Protein AF-J0U905-F1 (afdb_monomer_lite)

Structure (mmCIF, N/CA/C/O backbone):
data_AF-J0U905-F1
#
_entry.id   AF-J0U905-F1
#
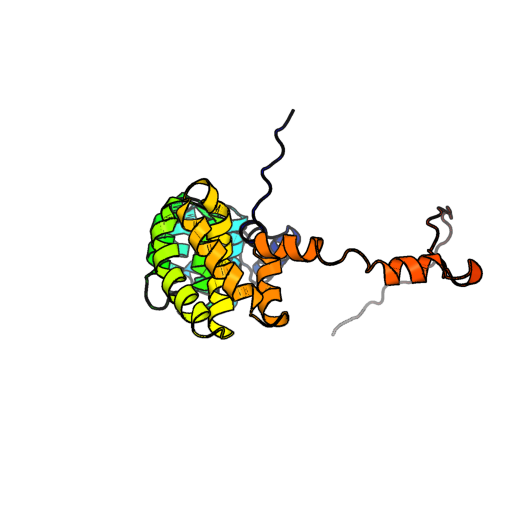loop_
_atom_site.group_PDB
_atom_site.id
_atom_site.type_symbol
_atom_site.label_atom_id
_atom_site.label_alt_id
_atom_site.label_comp_id
_atom_site.label_asym_id
_atom_site.label_entity_id
_atom_site.label_seq_id
_atom_site.pdbx_PDB_ins_code
_atom_site.Cartn_x
_atom_site.Cartn_y
_atom_site.Cartn_z
_atom_site.occupancy
_atom_site.B_iso_or_equiv
_atom_site.auth_seq_id
_atom_site.auth_comp_id
_atom_site.auth_asym_id
_atom_site.auth_atom_id
_atom_site.pdbx_PDB_model_num
ATOM 1 N N . MET A 1 1 ? 15.375 -26.583 15.583 1.00 74.44 1 MET A N 1
ATOM 2 C CA . MET A 1 1 ? 15.958 -25.251 15.317 1.00 74.44 1 MET A CA 1
ATOM 3 C C . MET A 1 1 ? 14.896 -24.423 14.612 1.00 74.44 1 MET A C 1
ATOM 5 O O . MET A 1 1 ? 14.340 -24.947 13.654 1.00 74.44 1 MET A O 1
ATOM 9 N N . PRO A 1 2 ? 14.535 -23.224 15.094 1.00 67.94 2 PRO A N 1
ATOM 10 C CA . PRO A 1 2 ? 13.575 -22.371 14.398 1.00 67.94 2 PRO A CA 1
ATOM 11 C C . PRO A 1 2 ? 14.168 -21.907 13.060 1.00 67.94 2 PRO A C 1
ATOM 13 O O . PRO A 1 2 ? 15.309 -21.449 13.014 1.00 67.94 2 PRO A O 1
ATOM 16 N N . THR A 1 3 ? 13.414 -22.056 11.972 1.00 72.38 3 THR A N 1
ATOM 17 C CA . THR A 1 3 ? 13.788 -21.512 10.660 1.00 72.38 3 THR A CA 1
ATOM 18 C C . THR A 1 3 ? 13.855 -19.985 10.768 1.00 72.38 3 THR A C 1
ATOM 20 O O . THR A 1 3 ? 12.917 -19.396 11.313 1.00 72.38 3 THR A O 1
ATOM 23 N N . PRO A 1 4 ? 14.926 -19.322 10.293 1.00 80.25 4 PRO A N 1
ATOM 24 C CA . PRO A 1 4 ? 14.990 -17.866 10.308 1.00 80.25 4 PRO A CA 1
ATOM 25 C C . PRO A 1 4 ? 13.807 -17.287 9.526 1.00 80.25 4 PRO A C 1
ATOM 27 O O . PRO A 1 4 ? 13.453 -17.793 8.458 1.00 80.25 4 PRO A O 1
ATOM 30 N N . ALA A 1 5 ? 13.185 -16.239 10.070 1.00 77.69 5 ALA A N 1
ATOM 31 C CA . ALA A 1 5 ? 12.090 -15.555 9.396 1.00 77.69 5 ALA A CA 1
ATOM 32 C C . ALA A 1 5 ? 12.558 -15.046 8.017 1.00 77.69 5 ALA A C 1
ATOM 34 O O . ALA A 1 5 ? 13.692 -14.569 7.894 1.00 77.69 5 ALA A O 1
ATOM 35 N N . PRO A 1 6 ? 11.721 -15.147 6.972 1.00 80.44 6 PRO A N 1
ATOM 36 C CA . PRO A 1 6 ? 12.090 -14.680 5.645 1.00 80.44 6 PRO A CA 1
ATOM 37 C C . PRO A 1 6 ? 12.381 -13.175 5.670 1.00 80.44 6 PRO A C 1
ATOM 39 O O . PRO A 1 6 ? 11.614 -12.386 6.221 1.00 80.44 6 PRO A O 1
ATOM 42 N N . VAL A 1 7 ? 13.494 -12.769 5.052 1.00 85.69 7 VAL A N 1
ATOM 43 C CA . VAL A 1 7 ? 13.857 -11.352 4.921 1.00 85.69 7 VAL A CA 1
ATOM 44 C C . VAL A 1 7 ? 12.855 -10.670 3.993 1.00 85.69 7 VAL A C 1
ATOM 46 O O . VAL A 1 7 ? 12.825 -10.938 2.786 1.00 85.69 7 VAL A O 1
ATOM 49 N N . LEU A 1 8 ? 12.050 -9.770 4.558 1.00 85.31 8 LEU A N 1
ATOM 50 C CA . LEU A 1 8 ? 11.070 -8.991 3.809 1.00 85.31 8 LEU A CA 1
ATOM 51 C C . LEU A 1 8 ? 11.747 -8.148 2.719 1.00 85.31 8 LEU A C 1
ATOM 53 O O . LEU A 1 8 ? 12.896 -7.710 2.834 1.00 85.31 8 LEU A O 1
ATOM 57 N N . HIS A 1 9 ? 11.032 -7.917 1.623 1.00 88.88 9 HIS A N 1
ATOM 58 C CA . HIS A 1 9 ? 11.454 -6.934 0.632 1.00 88.88 9 HIS A CA 1
ATOM 59 C C . HIS A 1 9 ? 11.411 -5.520 1.240 1.00 88.88 9 HIS A C 1
ATOM 61 O O . HIS A 1 9 ? 10.502 -5.262 2.030 1.00 88.88 9 HIS A O 1
ATOM 67 N N . PRO A 1 10 ? 12.319 -4.587 0.882 1.00 84.44 10 PRO A N 1
ATOM 68 C CA . PRO A 1 10 ? 12.311 -3.225 1.427 1.00 84.44 10 PRO A CA 1
ATOM 69 C C . PRO A 1 10 ? 10.942 -2.530 1.371 1.00 84.44 10 PRO A C 1
ATOM 71 O O . PRO A 1 10 ? 10.519 -1.925 2.350 1.00 84.44 10 PRO A O 1
ATOM 74 N N . SER A 1 11 ? 10.196 -2.691 0.272 1.00 81.69 11 SER A N 1
ATOM 75 C CA . SER A 1 11 ? 8.832 -2.150 0.142 1.00 81.69 11 SER A CA 1
ATOM 76 C C . SER A 1 11 ? 7.838 -2.730 1.155 1.00 81.69 11 SER A C 1
ATOM 78 O O . SER A 1 11 ? 6.989 -1.996 1.655 1.00 81.69 11 SER A O 1
ATOM 80 N N . ALA A 1 12 ? 7.937 -4.027 1.460 1.00 83.31 12 ALA A N 1
ATOM 81 C CA . ALA A 1 12 ? 7.105 -4.688 2.462 1.00 83.31 12 ALA A CA 1
ATOM 82 C C . ALA A 1 12 ? 7.536 -4.294 3.882 1.00 83.31 12 ALA A C 1
ATOM 84 O O . ALA A 1 12 ? 6.695 -3.972 4.717 1.00 83.31 12 ALA A O 1
ATOM 85 N N . ALA A 1 13 ? 8.847 -4.250 4.134 1.00 87.25 13 ALA A N 1
ATOM 86 C CA . ALA A 1 13 ? 9.413 -3.830 5.412 1.00 87.25 13 ALA A CA 1
ATOM 87 C C . ALA A 1 13 ? 9.007 -2.392 5.772 1.00 87.25 13 ALA A C 1
ATOM 89 O O . ALA A 1 13 ? 8.669 -2.129 6.919 1.00 87.25 13 ALA A O 1
ATOM 90 N N . ALA A 1 14 ? 8.948 -1.486 4.791 1.00 86.31 14 ALA A N 1
ATOM 91 C CA . ALA A 1 14 ? 8.531 -0.099 4.994 1.00 86.31 14 ALA A CA 1
ATOM 92 C C . ALA A 1 14 ? 7.057 0.071 5.419 1.00 86.31 14 ALA A C 1
ATOM 94 O O . ALA A 1 14 ? 6.681 1.152 5.866 1.00 86.31 14 ALA A O 1
ATOM 95 N N . LEU A 1 15 ? 6.213 -0.960 5.279 1.00 86.19 15 LEU A N 1
ATOM 96 C CA . LEU A 1 15 ? 4.843 -0.946 5.810 1.00 86.19 15 LEU A CA 1
ATOM 97 C C . LEU A 1 15 ? 4.748 -1.415 7.262 1.00 86.19 15 LEU A C 1
ATOM 99 O O . LEU A 1 15 ? 3.714 -1.203 7.902 1.00 86.19 15 LEU A O 1
ATOM 103 N N . VAL A 1 16 ? 5.784 -2.081 7.769 1.00 87.44 16 VAL A N 1
ATOM 104 C CA . VAL A 1 16 ? 5.834 -2.529 9.156 1.00 87.44 16 VAL A CA 1
ATOM 105 C C . VAL A 1 16 ? 6.212 -1.333 10.017 1.00 87.44 16 VAL A C 1
ATOM 107 O O . VAL A 1 16 ? 7.275 -0.740 9.849 1.00 87.44 16 VAL A O 1
ATOM 110 N N . ARG A 1 17 ? 5.316 -0.968 10.931 1.00 91.19 17 ARG A N 1
ATOM 111 C CA . ARG A 1 17 ? 5.533 0.129 11.874 1.00 91.19 17 ARG A CA 1
ATOM 112 C C . ARG A 1 17 ? 6.268 -0.366 13.110 1.00 91.19 17 ARG A C 1
ATOM 114 O O . ARG A 1 17 ? 6.112 -1.520 13.510 1.00 91.19 17 ARG A O 1
ATOM 121 N N . GLY A 1 18 ? 7.074 0.511 13.701 1.00 91.69 18 GLY A N 1
ATOM 122 C CA . GLY A 1 18 ? 7.801 0.203 14.927 1.00 91.69 18 GLY A CA 1
ATOM 123 C C . GLY A 1 18 ? 6.914 0.321 16.166 1.00 91.69 18 GLY A C 1
ATOM 124 O O . GLY A 1 18 ? 5.891 1.005 16.163 1.00 91.69 18 GLY A O 1
ATOM 125 N N . GLU A 1 19 ? 7.348 -0.280 17.275 1.00 93.06 19 GLU A N 1
ATOM 126 C CA . GLU A 1 19 ? 6.666 -0.151 18.573 1.00 93.06 19 GLU A CA 1
ATOM 127 C C . GLU A 1 19 ? 6.524 1.320 19.009 1.00 93.06 19 GLU A C 1
ATOM 129 O O . GLU A 1 19 ? 5.488 1.724 19.540 1.00 93.06 19 GLU A O 1
ATOM 134 N N . GLY A 1 20 ? 7.533 2.148 18.713 1.00 95.69 20 GLY A N 1
ATOM 135 C CA . GLY A 1 20 ? 7.499 3.586 18.981 1.00 95.69 20 GLY A CA 1
ATOM 136 C C . GLY A 1 20 ? 6.334 4.302 18.292 1.00 95.69 20 GLY A C 1
ATOM 137 O O . GLY A 1 20 ? 5.691 5.147 18.915 1.00 95.69 20 GLY A O 1
ATOM 138 N N . ASP A 1 21 ? 6.009 3.921 17.055 1.00 93.94 21 ASP A N 1
ATOM 139 C CA . ASP A 1 21 ? 4.884 4.491 16.313 1.00 93.94 21 ASP A CA 1
ATOM 140 C C . ASP A 1 21 ? 3.551 4.121 16.981 1.00 93.94 21 ASP A C 1
ATOM 142 O O . ASP A 1 21 ? 2.702 4.976 17.223 1.00 93.94 21 ASP A O 1
ATOM 146 N N . MET A 1 22 ? 3.390 2.853 17.372 1.00 95.50 22 MET A N 1
ATOM 147 C CA . MET A 1 22 ? 2.182 2.372 18.054 1.00 95.50 22 MET A CA 1
ATOM 148 C C . MET A 1 22 ? 1.969 3.046 19.418 1.00 95.50 22 MET A C 1
ATOM 150 O O . MET A 1 22 ? 0.832 3.321 19.815 1.00 95.50 22 MET A O 1
ATOM 154 N N . LEU A 1 23 ? 3.047 3.329 20.157 1.00 96.69 23 LEU A N 1
ATOM 155 C CA . LEU A 1 23 ? 2.979 4.054 21.429 1.00 96.69 23 LEU A CA 1
ATOM 156 C C . LEU A 1 23 ? 2.534 5.508 21.235 1.00 96.69 23 LEU A C 1
ATOM 158 O O . LEU A 1 23 ? 1.716 6.006 22.019 1.00 96.69 23 LEU A O 1
ATOM 162 N N . GLN A 1 24 ? 3.032 6.176 20.190 1.00 97.00 24 GLN A N 1
ATOM 163 C CA . GLN A 1 24 ? 2.613 7.532 19.833 1.00 97.00 24 GLN A CA 1
ATOM 164 C C . GLN A 1 24 ? 1.130 7.572 19.451 1.00 97.00 24 GLN A C 1
ATOM 166 O O . GLN A 1 24 ? 0.394 8.419 19.967 1.00 97.00 24 GLN A O 1
ATOM 171 N N . ASP A 1 25 ? 0.664 6.616 18.646 1.00 97.62 25 ASP A N 1
ATOM 172 C CA . ASP A 1 25 ? -0.748 6.492 18.279 1.00 97.62 25 ASP A CA 1
ATOM 173 C C . ASP A 1 25 ? -1.633 6.286 19.506 1.00 97.62 25 ASP A C 1
ATOM 175 O O . ASP A 1 25 ? -2.626 6.992 19.699 1.00 97.62 25 ASP A O 1
ATOM 179 N N . ARG A 1 26 ? -1.245 5.365 20.396 1.00 98.25 26 ARG A N 1
ATOM 180 C CA . ARG A 1 26 ? -1.975 5.107 21.642 1.00 98.25 26 ARG A CA 1
ATOM 181 C C . ARG A 1 26 ? -2.070 6.363 22.504 1.00 98.25 26 ARG A C 1
ATOM 183 O O . ARG A 1 26 ? -3.119 6.638 23.085 1.00 98.25 26 ARG A O 1
ATOM 190 N N . ALA A 1 27 ? -0.990 7.133 22.624 1.00 98.19 27 ALA A N 1
ATOM 191 C CA . ALA A 1 27 ? -1.007 8.405 23.345 1.00 98.19 27 ALA A CA 1
ATOM 192 C C . ALA A 1 27 ? -1.902 9.449 22.655 1.00 98.19 27 ALA A C 1
ATOM 194 O O . ALA A 1 27 ? -2.623 10.187 23.328 1.00 98.19 27 ALA A O 1
ATOM 195 N N . TYR A 1 28 ? -1.892 9.495 21.323 1.00 98.19 28 TYR A N 1
ATOM 196 C CA . TYR A 1 28 ? -2.754 10.369 20.537 1.00 98.19 28 TYR A CA 1
ATOM 197 C C . TYR A 1 28 ? -4.243 10.056 20.748 1.00 98.19 28 TYR A C 1
ATOM 199 O O . TYR A 1 28 ? -4.982 10.944 21.170 1.00 98.19 28 TYR A O 1
ATOM 207 N N . PHE A 1 29 ? -4.678 8.806 20.563 1.00 98.31 29 PHE A N 1
ATOM 208 C CA . PHE A 1 29 ? -6.086 8.422 20.732 1.00 98.31 29 PHE A CA 1
ATOM 209 C C . PHE A 1 29 ? -6.577 8.557 22.175 1.00 98.31 29 PHE A C 1
ATOM 211 O O . PHE A 1 29 ? -7.697 9.015 22.399 1.00 98.31 29 PHE A O 1
ATOM 218 N N . ARG A 1 30 ? -5.712 8.296 23.164 1.00 98.19 30 ARG A N 1
ATOM 219 C CA . ARG A 1 30 ? -6.018 8.550 24.580 1.00 98.19 30 ARG A CA 1
ATOM 220 C C . ARG A 1 30 ? -6.363 10.017 24.844 1.00 98.19 30 ARG A C 1
ATOM 222 O O . ARG A 1 30 ? -7.325 10.287 25.553 1.00 98.19 30 ARG A O 1
ATOM 229 N N . ARG A 1 31 ? -5.622 10.965 24.252 1.00 98.25 31 ARG A N 1
ATOM 230 C CA . ARG A 1 31 ? -5.919 12.409 24.365 1.00 98.25 31 ARG A CA 1
ATOM 231 C C . ARG A 1 31 ? -7.239 12.798 23.701 1.00 98.25 31 ARG A C 1
ATOM 233 O O . ARG A 1 31 ? -7.846 13.780 24.106 1.00 98.25 31 ARG A O 1
ATOM 240 N N . LEU A 1 32 ? -7.687 12.031 22.709 1.00 98.00 32 LEU A N 1
ATOM 241 C CA . LEU A 1 32 ? -8.992 12.208 22.068 1.00 98.00 32 LEU A CA 1
ATOM 242 C C . LEU A 1 32 ? -10.143 11.538 22.836 1.00 98.00 32 LEU A C 1
ATOM 244 O O . LEU A 1 32 ? -11.285 11.631 22.395 1.00 98.00 32 LEU A O 1
ATOM 248 N N . GLY A 1 33 ? -9.864 10.841 23.944 1.00 97.94 33 GLY A N 1
ATOM 249 C CA . GLY A 1 33 ? -10.868 10.052 24.661 1.00 97.94 33 GLY A CA 1
ATOM 250 C C . GLY A 1 33 ? -11.353 8.828 23.877 1.00 97.94 33 GLY A C 1
ATOM 251 O O . GLY A 1 33 ? -12.436 8.318 24.148 1.00 97.94 33 GLY A O 1
ATOM 252 N N . VAL A 1 34 ? -10.577 8.363 22.894 1.00 98.31 34 VAL A N 1
ATOM 253 C CA . VAL A 1 34 ? -10.896 7.184 22.082 1.00 98.31 34 VAL A CA 1
ATOM 254 C C . VAL A 1 34 ? -10.127 5.980 22.636 1.00 98.31 34 VAL A C 1
ATOM 256 O O . VAL A 1 34 ? -8.895 6.043 22.716 1.00 98.31 34 VAL A O 1
ATOM 259 N N . PRO A 1 35 ? -10.807 4.876 23.000 1.00 98.19 35 PRO A N 1
ATOM 260 C CA . PRO A 1 35 ? -10.140 3.630 23.357 1.00 98.19 35 PRO A CA 1
ATOM 261 C C . PRO A 1 35 ? -9.227 3.148 22.224 1.00 98.19 35 PRO A C 1
ATOM 263 O O . PRO A 1 35 ? -9.639 3.088 21.065 1.00 98.19 35 PRO A O 1
ATOM 266 N N . TYR A 1 36 ? -7.979 2.810 22.555 1.00 98.12 36 TYR A N 1
ATOM 267 C CA . TYR A 1 36 ? -7.022 2.265 21.588 1.00 98.12 36 TYR A CA 1
ATOM 268 C C . TYR A 1 36 ? -7.224 0.753 21.432 1.00 98.12 36 TYR A C 1
ATOM 270 O O . TYR A 1 36 ? -6.382 -0.054 21.823 1.00 98.12 36 TYR A O 1
ATOM 278 N N . ASP A 1 37 ? -8.385 0.392 20.900 1.00 98.25 37 ASP A N 1
ATOM 279 C CA . ASP A 1 37 ? -8.786 -0.962 20.534 1.00 98.25 37 ASP A CA 1
ATOM 280 C C . ASP A 1 37 ? -9.515 -0.943 19.179 1.00 98.25 37 ASP A C 1
ATOM 282 O O . ASP A 1 37 ? -9.790 0.121 18.612 1.00 98.25 37 ASP A O 1
ATOM 286 N N . ALA A 1 38 ? -9.814 -2.122 18.630 1.00 98.38 38 ALA A N 1
ATOM 287 C CA . ALA A 1 38 ? -10.428 -2.234 17.310 1.00 98.38 38 ALA A CA 1
ATOM 288 C C . ALA A 1 38 ? -11.780 -1.501 17.209 1.00 98.38 38 ALA A C 1
ATOM 290 O O . ALA A 1 38 ? -12.048 -0.834 16.208 1.00 98.38 38 ALA A O 1
ATOM 291 N N . GLN A 1 39 ? -12.622 -1.568 18.245 1.00 98.44 39 GLN A N 1
ATOM 292 C CA . GLN A 1 39 ? -13.962 -0.976 18.215 1.00 98.44 39 GLN A CA 1
ATOM 293 C C . GLN A 1 39 ? -13.920 0.547 18.356 1.00 98.44 39 GLN A C 1
ATOM 295 O O . GLN A 1 39 ? -14.618 1.247 17.618 1.00 98.44 39 GLN A O 1
ATOM 300 N N . GLY A 1 40 ? -13.074 1.075 19.243 1.00 98.25 40 GLY A N 1
ATOM 301 C CA . GLY A 1 40 ? -12.863 2.511 19.407 1.00 98.25 40 GLY A CA 1
ATOM 302 C C . GLY A 1 40 ? -12.361 3.164 18.119 1.00 98.25 40 GLY A C 1
ATOM 303 O O . GLY A 1 40 ? -12.929 4.158 17.655 1.00 98.25 40 GLY A O 1
ATOM 304 N N . LEU A 1 41 ? -11.358 2.559 17.479 1.00 98.69 41 LEU A N 1
ATOM 305 C CA . LEU A 1 41 ? -10.798 3.045 16.215 1.00 98.69 41 LEU A CA 1
ATOM 306 C C . LEU A 1 41 ? -11.784 2.909 15.044 1.00 98.69 41 LEU A C 1
ATOM 308 O O . LEU A 1 41 ? -11.901 3.823 14.224 1.00 98.69 41 LEU A O 1
ATOM 312 N N . LEU A 1 42 ? -12.563 1.825 14.987 1.00 98.62 42 LEU A N 1
ATOM 313 C CA . LEU A 1 42 ? -13.670 1.704 14.034 1.00 98.62 42 LEU A CA 1
ATOM 314 C C . LEU A 1 42 ? -14.731 2.786 14.238 1.00 98.62 42 LEU A C 1
ATOM 316 O O . LEU A 1 42 ? -15.274 3.301 13.258 1.00 98.62 42 LEU A O 1
ATOM 320 N N . GLY A 1 43 ? -15.001 3.168 15.487 1.00 98.31 43 GLY A N 1
ATOM 321 C CA . GLY A 1 43 ? -15.855 4.303 15.821 1.00 98.31 43 GLY A CA 1
ATOM 322 C C . GLY A 1 43 ? -15.367 5.601 15.175 1.00 98.31 43 GLY A C 1
ATOM 323 O O . GLY A 1 43 ? -16.164 6.316 14.566 1.00 98.31 43 GLY A O 1
ATOM 324 N N . VAL A 1 44 ? -14.057 5.873 15.217 1.00 98.31 44 VAL A N 1
ATOM 325 C CA . VAL A 1 44 ? -13.445 7.044 14.557 1.00 98.31 44 VAL A CA 1
ATOM 326 C C . VAL A 1 44 ? -13.679 7.018 13.046 1.00 98.31 44 VAL A C 1
ATOM 328 O O . VAL A 1 44 ? -14.092 8.030 12.470 1.00 98.31 44 VAL A O 1
ATOM 331 N N . LEU A 1 45 ? -13.462 5.868 12.398 1.00 98.38 45 LEU A N 1
ATOM 332 C CA . LEU A 1 45 ? -13.631 5.729 10.948 1.00 98.38 45 LEU A CA 1
ATOM 333 C C . LEU A 1 45 ? -15.096 5.863 10.509 1.00 98.38 45 LEU A C 1
ATOM 335 O O . LEU A 1 45 ? -15.384 6.592 9.558 1.00 98.38 45 LEU A O 1
ATOM 339 N N . ARG A 1 46 ? -16.027 5.221 11.224 1.00 97.81 46 ARG A N 1
ATOM 340 C CA . ARG A 1 46 ? -17.470 5.255 10.926 1.00 97.81 46 ARG A CA 1
ATOM 341 C C . ARG A 1 46 ? -18.068 6.642 11.148 1.00 97.81 46 ARG A C 1
ATOM 343 O O . ARG A 1 46 ? -18.777 7.151 10.283 1.00 97.81 46 ARG A O 1
ATOM 350 N N . ASN A 1 47 ? -17.720 7.290 12.260 1.00 97.50 47 ASN A N 1
ATOM 351 C CA . ASN A 1 47 ? -18.183 8.645 12.576 1.00 97.50 47 ASN A CA 1
ATOM 352 C C . ASN A 1 47 ? -17.447 9.727 11.768 1.00 97.50 47 ASN A C 1
ATOM 354 O O . ASN A 1 47 ? -17.863 10.888 11.763 1.00 97.50 47 ASN A O 1
ATOM 358 N N . ARG A 1 48 ? -16.351 9.355 11.088 1.00 95.62 48 ARG A N 1
ATOM 359 C CA . ARG A 1 48 ? -15.496 10.227 10.267 1.00 95.62 48 ARG A CA 1
ATOM 360 C C . ARG A 1 48 ? -14.966 11.441 11.043 1.00 95.62 48 ARG A C 1
ATOM 362 O O . ARG A 1 48 ? -14.786 12.519 10.464 1.00 95.62 48 ARG A O 1
ATOM 369 N N . LYS A 1 49 ? -14.758 11.293 12.360 1.00 94.69 49 LYS A N 1
ATOM 370 C CA . LYS A 1 49 ? -14.363 12.377 13.274 1.00 94.69 49 LYS A CA 1
ATOM 371 C C . LYS A 1 49 ? -13.433 11.897 14.408 1.00 94.69 49 LYS A C 1
ATOM 373 O O . LYS A 1 49 ? -13.708 10.851 14.987 1.00 94.69 49 LYS A O 1
ATOM 378 N N . PRO A 1 50 ? -12.410 12.703 14.771 1.00 96.88 50 PRO A N 1
ATOM 379 C CA . PRO A 1 50 ? -11.922 13.851 14.003 1.00 96.88 50 PRO A CA 1
ATOM 380 C C . PRO A 1 50 ? -11.259 13.375 12.698 1.00 96.88 50 PRO A C 1
ATOM 382 O O . PRO A 1 50 ? -10.611 12.333 12.665 1.00 96.88 50 PRO A O 1
ATOM 385 N N . ARG A 1 51 ? -11.416 14.133 11.604 1.00 96.94 51 ARG A N 1
ATOM 386 C CA . ARG A 1 51 ? -10.891 13.739 10.279 1.00 96.94 51 ARG A CA 1
ATOM 387 C C . ARG A 1 51 ? -9.377 13.511 10.278 1.00 96.94 51 ARG A C 1
ATOM 389 O O . ARG A 1 51 ? -8.904 12.611 9.596 1.00 96.94 51 ARG A O 1
ATOM 396 N N . SER A 1 52 ? -8.643 14.290 11.069 1.00 96.62 52 SER A N 1
ATOM 397 C CA . SER A 1 52 ? -7.191 14.166 11.239 1.00 96.62 52 SER A CA 1
ATOM 398 C C . SER A 1 52 ? -6.752 12.843 11.873 1.00 96.62 52 SER A C 1
ATOM 400 O O . SER A 1 52 ? -5.620 12.429 11.657 1.00 96.62 52 SER A O 1
ATOM 402 N N . ALA A 1 53 ? -7.630 12.157 12.611 1.00 98.00 53 ALA A N 1
ATOM 403 C CA . ALA A 1 53 ? -7.319 10.874 13.237 1.00 98.00 53 ALA A CA 1
ATOM 404 C C . ALA A 1 53 ? -7.566 9.669 12.317 1.00 98.00 53 ALA A C 1
ATOM 406 O O . ALA A 1 53 ? -7.132 8.565 12.631 1.00 98.00 53 ALA A O 1
ATOM 407 N N . MET A 1 54 ? -8.270 9.848 11.193 1.00 98.56 54 MET A N 1
ATOM 408 C CA . MET A 1 54 ? -8.669 8.730 10.332 1.00 98.56 54 MET A CA 1
ATOM 409 C C . MET A 1 54 ? -7.485 7.992 9.686 1.00 98.56 54 MET A C 1
ATOM 411 O O . MET A 1 54 ? -7.504 6.760 9.723 1.00 98.56 54 MET A O 1
ATOM 415 N N . PRO A 1 55 ? -6.450 8.666 9.133 1.00 98.12 55 PRO A N 1
ATOM 416 C CA . PRO A 1 55 ? -5.299 7.953 8.580 1.00 98.12 55 PRO A CA 1
ATOM 417 C C . PRO A 1 55 ? -4.576 7.115 9.640 1.00 98.12 55 PRO A C 1
ATOM 419 O O . PRO A 1 55 ? -4.219 5.963 9.397 1.00 98.12 55 PRO A O 1
ATOM 422 N N . LEU A 1 56 ? -4.444 7.671 10.850 1.00 98.00 56 LEU A N 1
ATOM 423 C CA . LEU A 1 56 ? -3.834 6.977 11.977 1.00 98.00 56 LEU A CA 1
ATOM 424 C C . LEU A 1 56 ? -4.662 5.765 12.396 1.00 98.00 56 LEU A C 1
ATOM 426 O O . LEU A 1 56 ? -4.119 4.678 12.527 1.00 98.00 56 LEU A O 1
ATOM 430 N N . ALA A 1 57 ? -5.986 5.917 12.498 1.00 98.31 57 ALA A N 1
ATOM 431 C CA . ALA A 1 57 ? -6.885 4.819 12.837 1.00 98.31 57 ALA A CA 1
ATOM 432 C C . ALA A 1 57 ? -6.798 3.669 11.820 1.00 98.31 57 ALA A C 1
ATOM 434 O O . ALA A 1 57 ? -6.821 2.511 12.226 1.00 98.31 57 ALA A O 1
ATOM 435 N N . CYS A 1 58 ? -6.639 3.962 10.522 1.00 98.44 58 CYS A N 1
ATOM 436 C CA . CYS A 1 58 ? -6.426 2.927 9.503 1.00 98.44 58 CYS A CA 1
ATOM 437 C C . CYS A 1 58 ? -5.154 2.112 9.784 1.00 98.44 58 CYS A C 1
ATOM 439 O O . CYS A 1 58 ? -5.200 0.882 9.774 1.00 98.44 58 CYS A O 1
ATOM 441 N N . HIS A 1 59 ? -4.033 2.780 10.073 1.00 97.56 59 HIS A N 1
ATOM 442 C CA . HIS A 1 59 ? -2.784 2.098 10.416 1.00 97.56 59 HIS A CA 1
ATOM 443 C C . HIS A 1 59 ? -2.875 1.332 11.734 1.00 97.56 59 HIS A C 1
ATOM 445 O O . HIS A 1 59 ? -2.518 0.157 11.769 1.00 97.56 59 HIS A O 1
ATOM 451 N N . SER A 1 60 ? -3.404 1.960 12.785 1.00 98.12 60 SER A N 1
ATOM 452 C CA . SER A 1 60 ? -3.563 1.339 14.097 1.00 98.12 60 SER A CA 1
ATOM 453 C C . SER A 1 60 ? -4.449 0.087 14.032 1.00 98.12 60 SER A C 1
ATOM 455 O O . SER A 1 60 ? -4.150 -0.899 14.692 1.00 98.12 60 SER A O 1
ATOM 457 N N . LEU A 1 61 ? -5.499 0.068 13.200 1.00 98.50 61 LEU A N 1
ATOM 458 C CA . LEU A 1 61 ? -6.322 -1.132 12.982 1.00 98.50 61 LEU A CA 1
ATOM 459 C C . LEU A 1 61 ? -5.532 -2.276 12.332 1.00 98.50 61 LEU A C 1
ATOM 461 O O . LEU A 1 61 ? -5.724 -3.432 12.703 1.00 98.50 61 LEU A O 1
ATOM 465 N N . ALA A 1 62 ? -4.622 -1.968 11.405 1.00 97.62 62 ALA A N 1
ATOM 466 C CA . ALA A 1 62 ? -3.711 -2.965 10.848 1.00 97.62 62 ALA A CA 1
ATOM 467 C C . ALA A 1 62 ? -2.684 -3.453 11.884 1.00 97.62 62 ALA A C 1
ATOM 469 O O . ALA A 1 62 ? -2.411 -4.650 11.942 1.00 97.62 62 ALA A O 1
ATOM 470 N N . ASP A 1 63 ? -2.156 -2.555 12.723 1.00 96.69 63 ASP A N 1
ATOM 471 C CA . ASP A 1 63 ? -1.229 -2.889 13.817 1.00 96.69 63 ASP A CA 1
ATOM 472 C C . ASP A 1 63 ? -1.897 -3.769 14.894 1.00 96.69 63 ASP A C 1
ATOM 474 O O . ASP A 1 63 ? -1.243 -4.605 15.511 1.00 96.69 63 ASP A O 1
ATOM 478 N N . LEU A 1 64 ? -3.207 -3.608 15.103 1.00 97.19 64 LEU A N 1
ATOM 479 C CA . LEU A 1 64 ? -4.021 -4.433 16.001 1.00 97.19 64 LEU A CA 1
ATOM 480 C C . LEU A 1 64 ? -4.560 -5.713 15.341 1.00 97.19 64 LEU A C 1
ATOM 482 O O . LEU A 1 64 ? -5.295 -6.455 15.987 1.00 97.19 64 LEU A O 1
ATOM 486 N N . HIS A 1 65 ? -4.233 -5.967 14.070 1.00 97.25 65 HIS A N 1
ATOM 487 C CA . HIS A 1 65 ? -4.752 -7.099 13.294 1.00 97.25 65 HIS A CA 1
ATOM 488 C C . HIS A 1 65 ? -6.295 -7.189 13.263 1.00 97.25 65 HIS A C 1
ATOM 490 O O . HIS A 1 65 ? -6.867 -8.278 13.217 1.00 97.25 65 HIS A O 1
ATOM 496 N N . ALA A 1 66 ? -6.983 -6.042 13.261 1.00 98.19 66 ALA A N 1
ATOM 497 C CA . ALA A 1 66 ? -8.443 -5.946 13.305 1.00 98.19 66 ALA A CA 1
ATOM 498 C C . ALA A 1 66 ? -9.090 -6.256 11.940 1.00 98.19 66 ALA A C 1
ATOM 500 O O . ALA A 1 66 ? -9.500 -5.360 11.196 1.00 98.19 66 ALA A O 1
ATOM 501 N N . THR A 1 67 ? -9.165 -7.539 11.580 1.00 98.19 67 THR A N 1
ATOM 502 C CA . THR A 1 67 ? -9.735 -8.003 10.298 1.00 98.19 67 THR A CA 1
ATOM 503 C C . THR A 1 67 ? -11.210 -7.626 10.109 1.00 98.19 67 THR A C 1
ATOM 505 O O . THR A 1 67 ? -11.655 -7.413 8.981 1.00 98.19 67 THR A O 1
ATOM 508 N N . GLU A 1 68 ? -11.966 -7.420 11.188 1.00 98.19 68 GLU A N 1
ATOM 509 C CA . GLU A 1 68 ? -13.342 -6.920 11.140 1.00 98.19 68 GLU A CA 1
ATOM 510 C C . GLU A 1 68 ? -13.457 -5.505 10.542 1.00 98.19 68 GLU A C 1
ATOM 512 O O . GLU A 1 68 ? -14.546 -5.081 10.146 1.00 98.19 68 GLU A O 1
ATOM 517 N N . ALA A 1 69 ? -12.346 -4.766 10.442 1.00 98.44 69 ALA A N 1
ATOM 518 C CA . ALA A 1 69 ? -12.314 -3.437 9.848 1.00 98.44 69 ALA A CA 1
ATOM 519 C C . ALA A 1 69 ? -12.263 -3.430 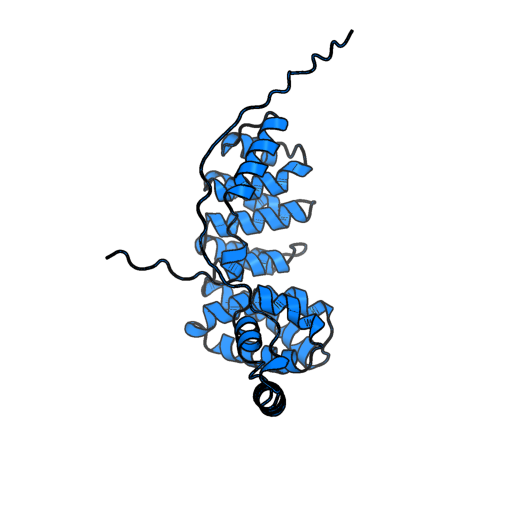8.317 1.00 98.44 69 ALA A C 1
ATOM 521 O O . ALA A 1 69 ? -12.472 -2.378 7.708 1.00 98.44 69 ALA A O 1
ATOM 522 N N . LEU A 1 70 ? -12.022 -4.580 7.680 1.00 98.56 70 LEU A N 1
ATOM 523 C CA . LEU A 1 70 ? -11.834 -4.681 6.233 1.00 98.56 70 LEU A CA 1
ATOM 524 C C . LEU A 1 70 ? -12.959 -4.047 5.399 1.00 98.56 70 LEU A C 1
ATOM 526 O O . LEU A 1 70 ? -12.621 -3.315 4.467 1.00 98.56 70 LEU A O 1
ATOM 530 N N . PRO A 1 71 ? -14.263 -4.239 5.697 1.00 98.44 71 PRO A N 1
ATOM 531 C CA . PRO A 1 71 ? -15.323 -3.596 4.919 1.00 98.44 71 PRO A CA 1
ATOM 532 C C . PRO A 1 71 ? -15.217 -2.065 4.946 1.00 98.44 71 PRO A C 1
ATOM 534 O O . PRO A 1 71 ? -15.255 -1.422 3.900 1.00 98.44 71 PRO A O 1
ATOM 537 N N . VAL A 1 72 ? -14.989 -1.488 6.132 1.00 98.50 72 VAL A N 1
ATOM 538 C CA . VAL A 1 72 ? -14.868 -0.033 6.317 1.00 98.50 72 VAL A CA 1
ATOM 539 C C . VAL A 1 72 ? -13.608 0.499 5.633 1.00 98.50 72 VAL A C 1
ATOM 541 O O . VAL A 1 72 ? -13.658 1.521 4.956 1.00 98.50 72 VAL A O 1
ATOM 544 N N . LEU A 1 73 ? -12.475 -0.194 5.767 1.00 98.38 73 LEU A N 1
ATOM 545 C CA . LEU A 1 73 ? -11.225 0.213 5.123 1.00 98.38 73 LEU A CA 1
ATOM 546 C C . LEU A 1 73 ? -11.339 0.182 3.591 1.00 98.38 73 LEU A C 1
ATOM 548 O O . LEU A 1 73 ? -10.874 1.107 2.930 1.00 98.38 73 LEU A O 1
ATOM 552 N N . LYS A 1 74 ? -12.007 -0.827 3.017 1.00 98.06 74 LYS A N 1
ATOM 553 C CA . LYS A 1 74 ? -12.237 -0.896 1.566 1.00 98.06 74 LYS A CA 1
ATOM 554 C C . LYS A 1 74 ? -13.121 0.249 1.060 1.00 98.06 74 LYS A C 1
ATOM 556 O O . LYS A 1 74 ? -12.817 0.806 0.007 1.00 98.06 74 LYS A O 1
ATOM 561 N N . GLU A 1 75 ? -14.154 0.650 1.805 1.00 97.50 75 GLU A N 1
ATOM 562 C CA . GLU A 1 75 ? -14.971 1.832 1.471 1.00 97.50 75 GLU A CA 1
ATOM 563 C C . GLU A 1 75 ? -14.158 3.138 1.496 1.00 97.50 75 GLU A C 1
ATOM 565 O O . GLU A 1 75 ? -14.380 4.043 0.687 1.00 97.50 75 GLU A O 1
ATOM 570 N N . LEU A 1 76 ? -13.189 3.252 2.408 1.00 97.38 76 LEU A N 1
ATOM 571 C CA . LEU A 1 76 ? -12.364 4.453 2.549 1.00 97.38 76 LEU A CA 1
ATOM 572 C C . LEU A 1 76 ? -11.380 4.678 1.388 1.00 97.38 76 LEU A C 1
ATOM 574 O O . LEU A 1 76 ? -10.871 5.793 1.246 1.00 97.38 76 LEU A O 1
ATOM 578 N N . ALA A 1 77 ? -11.177 3.699 0.502 1.00 96.25 77 ALA A N 1
ATOM 579 C CA . ALA A 1 77 ? -10.381 3.878 -0.716 1.00 96.25 77 ALA A CA 1
ATOM 580 C C . ALA A 1 77 ? -10.967 4.946 -1.667 1.00 96.25 77 ALA A C 1
ATOM 582 O O . ALA A 1 77 ? -10.236 5.550 -2.460 1.00 96.25 77 ALA A O 1
ATOM 583 N N . ASP A 1 78 ? -12.267 5.237 -1.548 1.00 94.69 78 ASP A N 1
ATOM 584 C CA . ASP A 1 78 ? -12.965 6.267 -2.323 1.00 94.69 78 ASP A CA 1
ATOM 585 C C . ASP A 1 78 ? -13.191 7.571 -1.524 1.00 94.69 78 ASP A C 1
ATOM 587 O O . ASP A 1 78 ? -13.807 8.519 -2.014 1.00 94.69 78 ASP A O 1
ATOM 591 N N . PHE A 1 79 ? -12.653 7.673 -0.304 1.00 95.81 79 PHE A N 1
ATOM 592 C CA . PHE A 1 79 ? -12.856 8.816 0.591 1.00 95.81 79 PHE A CA 1
ATOM 593 C C . PHE A 1 79 ? -12.238 10.120 0.065 1.00 95.81 79 PHE A C 1
ATOM 595 O O . PHE A 1 79 ? -11.170 10.115 -0.522 1.00 95.81 79 PHE A O 1
ATOM 602 N N . SER A 1 80 ? -12.830 11.290 0.314 1.00 95.25 80 SER A N 1
ATOM 603 C CA . SER A 1 80 ? -12.363 12.546 -0.312 1.00 95.25 80 SER A CA 1
ATOM 604 C C . SER A 1 80 ? -10.936 12.984 0.068 1.00 95.25 80 SER A C 1
ATOM 606 O O . SER A 1 80 ? -10.318 13.750 -0.665 1.00 95.25 80 SER A O 1
ATOM 608 N N . MET A 1 81 ? -10.420 12.543 1.219 1.00 95.69 81 MET A N 1
ATOM 609 C CA . MET A 1 81 ? -9.086 12.898 1.720 1.00 95.69 81 MET A CA 1
ATOM 610 C C . MET A 1 81 ? -8.041 11.876 1.259 1.00 95.69 81 MET A C 1
ATOM 612 O O . MET A 1 81 ? -8.173 10.693 1.564 1.00 95.69 81 MET A O 1
ATOM 616 N N . GLN A 1 82 ? -6.993 12.339 0.568 1.00 95.50 82 GLN A N 1
ATOM 617 C CA . GLN A 1 82 ? -5.965 11.471 -0.026 1.00 95.50 82 GLN A CA 1
ATOM 618 C C . GLN A 1 82 ? -5.258 10.589 1.008 1.00 95.50 82 GLN A C 1
ATOM 620 O O . GLN A 1 82 ? -5.136 9.389 0.781 1.00 95.50 82 GLN A O 1
ATOM 625 N N . ASP A 1 83 ? -4.888 11.141 2.164 1.00 96.25 83 ASP A N 1
ATOM 626 C CA . ASP A 1 83 ? -4.201 10.381 3.217 1.00 96.25 83 ASP A CA 1
ATOM 627 C C . ASP A 1 83 ? -5.053 9.214 3.725 1.00 96.25 83 ASP A C 1
ATOM 629 O O . ASP A 1 83 ? -4.556 8.110 3.925 1.00 96.25 83 ASP A O 1
ATOM 633 N N . VAL A 1 84 ? -6.367 9.409 3.863 1.00 97.25 84 VAL A N 1
ATOM 634 C CA . VAL A 1 84 ? -7.290 8.337 4.268 1.00 97.25 84 VAL A CA 1
ATOM 635 C C . VAL A 1 84 ? -7.391 7.263 3.183 1.00 97.25 84 VAL A C 1
ATOM 637 O O . VAL A 1 84 ? -7.368 6.076 3.504 1.00 97.25 84 VAL A O 1
ATOM 640 N N . LYS A 1 85 ? -7.440 7.642 1.897 1.00 96.69 85 LYS A N 1
ATOM 641 C CA . LYS A 1 85 ? -7.410 6.662 0.794 1.00 96.69 85 LYS A CA 1
ATOM 642 C C . LYS A 1 85 ? -6.130 5.830 0.829 1.00 96.69 85 LYS A C 1
ATOM 644 O O . LYS A 1 85 ? -6.176 4.610 0.745 1.00 96.69 85 LYS A O 1
ATOM 649 N N . ALA A 1 86 ? -4.989 6.501 0.950 1.00 95.56 86 ALA A N 1
ATOM 650 C CA . ALA A 1 86 ? -3.676 5.878 0.950 1.00 95.56 86 ALA A CA 1
ATOM 651 C C . ALA A 1 86 ? -3.523 4.886 2.109 1.00 95.56 86 ALA A C 1
ATOM 653 O O . ALA A 1 86 ? -3.242 3.706 1.903 1.00 95.56 86 ALA A O 1
ATOM 654 N N . THR A 1 87 ? -3.763 5.361 3.329 1.00 97.00 87 THR A N 1
ATOM 655 C CA . THR A 1 87 ? -3.596 4.568 4.551 1.00 97.00 87 THR A CA 1
ATOM 656 C C . THR A 1 87 ? -4.595 3.418 4.650 1.00 97.00 87 THR A C 1
ATOM 658 O O . THR A 1 87 ? -4.215 2.340 5.099 1.00 97.00 87 THR A O 1
ATOM 661 N N . SER A 1 88 ? -5.832 3.584 4.169 1.00 97.94 88 SER A N 1
ATOM 662 C CA . SER A 1 88 ? -6.813 2.490 4.127 1.00 97.94 88 SER A CA 1
ATOM 663 C C . SER A 1 88 ? -6.423 1.379 3.148 1.00 97.94 88 SER A C 1
ATOM 665 O O . SER A 1 88 ? -6.477 0.208 3.518 1.00 97.94 88 SER A O 1
ATOM 667 N N . VAL A 1 89 ? -5.942 1.715 1.944 1.00 98.06 89 VAL A N 1
ATOM 668 C CA . VAL A 1 89 ? -5.434 0.729 0.968 1.00 98.06 89 VAL A CA 1
ATOM 669 C C . VAL A 1 89 ? -4.257 -0.064 1.542 1.00 98.06 89 VAL A C 1
ATOM 671 O O . VAL A 1 89 ? -4.237 -1.293 1.452 1.00 98.06 89 VAL A O 1
ATOM 674 N N . LEU A 1 90 ? -3.301 0.618 2.181 1.00 97.25 90 LEU A N 1
ATOM 675 C CA . LEU A 1 90 ? -2.165 -0.038 2.835 1.00 97.25 90 LEU A CA 1
ATOM 676 C C . LEU A 1 90 ? -2.606 -0.917 4.015 1.00 97.25 90 LEU A C 1
ATOM 678 O O . LEU A 1 90 ? -2.090 -2.019 4.184 1.00 97.25 90 LEU A O 1
ATOM 682 N N . ALA A 1 91 ? -3.571 -0.461 4.818 1.00 97.56 91 ALA A N 1
ATOM 683 C CA . ALA A 1 91 ? -4.112 -1.236 5.931 1.00 97.56 91 ALA A CA 1
ATOM 684 C C . ALA A 1 91 ? -4.794 -2.529 5.453 1.00 97.56 91 ALA A C 1
ATOM 686 O O . ALA A 1 91 ? -4.543 -3.588 6.024 1.00 97.56 91 ALA A O 1
ATOM 687 N N . VAL A 1 92 ? -5.581 -2.476 4.368 1.00 98.31 92 VAL A N 1
ATOM 688 C CA . VAL A 1 92 ? -6.178 -3.677 3.751 1.00 98.31 92 VAL A CA 1
ATOM 689 C C . VAL A 1 92 ? -5.094 -4.654 3.301 1.00 98.31 92 VAL A C 1
ATOM 691 O O . VAL A 1 92 ? -5.189 -5.843 3.596 1.00 98.31 92 VAL A O 1
ATOM 694 N N . ALA A 1 93 ? -4.045 -4.167 2.637 1.00 97.31 93 ALA A N 1
ATOM 695 C CA . ALA A 1 93 ? -2.935 -5.006 2.190 1.00 97.31 93 ALA A CA 1
ATOM 696 C C . ALA A 1 93 ? -2.227 -5.710 3.361 1.00 97.31 93 ALA A C 1
ATOM 698 O O . ALA A 1 93 ? -1.929 -6.898 3.278 1.00 97.31 93 ALA A O 1
ATOM 699 N N . ARG A 1 94 ? -2.014 -5.001 4.476 1.00 96.25 94 ARG A N 1
ATOM 700 C CA . ARG A 1 94 ? -1.408 -5.564 5.693 1.00 96.25 94 ARG A CA 1
ATOM 701 C C . ARG A 1 94 ? -2.301 -6.587 6.399 1.00 96.25 94 ARG A C 1
ATOM 703 O O . ARG A 1 94 ? -1.779 -7.551 6.944 1.00 96.25 94 ARG A O 1
ATOM 710 N N . LEU A 1 95 ? -3.619 -6.378 6.409 1.00 96.94 95 LEU A N 1
ATOM 711 C CA . LEU A 1 95 ? -4.576 -7.266 7.079 1.00 96.94 95 LEU A CA 1
ATOM 712 C C . LEU A 1 95 ? -4.882 -8.537 6.276 1.00 96.94 95 LEU A C 1
ATOM 714 O O . LEU A 1 95 ? -5.036 -9.599 6.866 1.00 96.94 95 LEU A O 1
ATOM 718 N N . CYS A 1 96 ? -4.980 -8.433 4.949 1.00 97.06 96 CYS A N 1
ATOM 719 C CA . CYS A 1 96 ? -5.378 -9.543 4.074 1.00 97.06 96 CYS A CA 1
ATOM 720 C C . CYS A 1 96 ? -4.208 -10.230 3.360 1.00 97.06 96 CYS A C 1
ATOM 722 O O . CYS A 1 96 ? -4.376 -11.329 2.833 1.00 97.06 96 CYS A O 1
ATOM 724 N N . GLY A 1 97 ? -3.043 -9.584 3.256 1.00 95.69 97 GLY A N 1
ATOM 725 C CA . GLY A 1 97 ? -1.937 -10.100 2.453 1.00 95.69 97 GLY A CA 1
ATOM 726 C C . GLY A 1 97 ? -2.376 -10.408 1.016 1.00 95.69 97 GLY A C 1
ATOM 727 O O . GLY A 1 97 ? -3.025 -9.592 0.359 1.00 95.69 97 GLY A O 1
ATOM 728 N N . ALA A 1 98 ? -2.061 -11.617 0.545 1.00 96.81 98 ALA A N 1
ATOM 729 C CA . ALA A 1 98 ? -2.394 -12.095 -0.800 1.00 96.81 98 ALA A CA 1
ATOM 730 C C . ALA A 1 98 ? -3.906 -12.151 -1.090 1.00 96.81 98 ALA A C 1
ATOM 732 O O . ALA A 1 98 ? -4.316 -12.056 -2.244 1.00 96.81 98 ALA A O 1
ATOM 733 N N . GLU A 1 99 ? -4.770 -12.250 -0.079 1.00 97.94 99 GLU A N 1
ATOM 734 C CA . GLU A 1 99 ? -6.225 -12.245 -0.295 1.00 97.94 99 GLU A CA 1
ATOM 735 C C . GLU A 1 99 ? -6.748 -10.870 -0.745 1.00 97.94 99 GLU A C 1
ATOM 737 O O . GLU A 1 99 ? -7.843 -10.763 -1.297 1.00 97.94 99 GLU A O 1
ATOM 742 N N . ALA A 1 100 ? -5.960 -9.802 -0.567 1.00 97.81 100 ALA A N 1
ATOM 743 C CA . ALA A 1 100 ? -6.302 -8.467 -1.051 1.00 97.81 100 ALA A CA 1
ATOM 744 C C . ALA A 1 100 ? -6.095 -8.288 -2.560 1.00 97.81 100 ALA A C 1
ATOM 746 O O . ALA A 1 100 ? -6.544 -7.277 -3.102 1.00 97.81 100 ALA A O 1
ATOM 747 N N . THR A 1 101 ? -5.390 -9.207 -3.228 1.00 98.44 101 THR A N 1
ATOM 748 C CA . THR A 1 101 ? -4.844 -8.992 -4.574 1.00 98.44 101 THR A CA 1
ATOM 749 C C . THR A 1 101 ? -5.899 -8.574 -5.588 1.00 98.44 101 THR A C 1
ATOM 751 O O . THR A 1 101 ? -5.726 -7.542 -6.233 1.00 98.44 101 THR A O 1
ATOM 754 N N . ASP A 1 102 ? -7.018 -9.291 -5.681 1.00 98.50 102 ASP A N 1
ATOM 755 C CA . ASP A 1 102 ? -8.052 -8.979 -6.674 1.00 98.50 102 ASP A CA 1
ATOM 756 C C . ASP A 1 102 ? -8.604 -7.560 -6.466 1.00 98.50 102 ASP A C 1
ATOM 758 O O . ASP A 1 102 ? -8.645 -6.753 -7.396 1.00 98.50 102 ASP A O 1
ATOM 762 N N . TRP A 1 103 ? -8.901 -7.196 -5.216 1.00 98.56 103 TRP A N 1
ATOM 763 C CA . TRP A 1 103 ? -9.366 -5.852 -4.866 1.00 98.56 103 TRP A CA 1
ATOM 764 C C . TRP A 1 103 ? -8.310 -4.769 -5.152 1.00 98.56 103 TRP A C 1
ATOM 766 O O . TRP A 1 103 ? -8.628 -3.716 -5.704 1.00 98.56 103 TRP A O 1
ATOM 776 N N . LEU A 1 104 ? -7.036 -5.023 -4.841 1.00 98.50 104 LEU A N 1
ATOM 777 C CA . LEU A 1 104 ? -5.945 -4.089 -5.135 1.00 98.50 104 LEU A CA 1
ATOM 778 C C . LEU A 1 104 ? -5.750 -3.896 -6.646 1.00 98.50 104 LEU A C 1
ATOM 780 O O . LEU A 1 104 ? -5.522 -2.771 -7.097 1.00 98.50 104 LEU A O 1
ATOM 784 N N . THR A 1 105 ? -5.872 -4.957 -7.448 1.00 98.50 105 THR A N 1
ATOM 785 C CA . THR A 1 105 ? -5.794 -4.845 -8.914 1.00 98.50 105 THR A CA 1
ATOM 786 C C . THR A 1 105 ? -6.953 -4.025 -9.483 1.00 98.50 105 THR A C 1
ATOM 788 O O . THR A 1 105 ? -6.737 -3.199 -10.373 1.00 98.50 105 THR A O 1
ATOM 791 N N . GLU A 1 106 ? -8.154 -4.141 -8.910 1.00 98.19 106 GLU A N 1
ATOM 792 C CA . GLU A 1 106 ? -9.294 -3.285 -9.248 1.00 98.19 106 GLU A CA 1
ATOM 793 C C . GLU A 1 106 ? -9.004 -1.808 -8.912 1.00 98.19 106 GLU A C 1
ATOM 795 O O . GLU A 1 106 ? -9.175 -0.913 -9.748 1.00 98.19 106 GLU A O 1
ATOM 800 N N . CYS A 1 107 ? -8.468 -1.530 -7.718 1.00 97.81 107 CYS A N 1
ATOM 801 C CA . CYS A 1 107 ? -8.030 -0.188 -7.325 1.00 97.81 107 CYS A CA 1
ATOM 802 C C . CYS A 1 107 ? -6.960 0.386 -8.275 1.00 97.81 107 CYS A C 1
ATOM 804 O O . CYS A 1 107 ? -6.930 1.598 -8.537 1.00 97.81 107 CYS A O 1
ATOM 806 N N . LEU A 1 108 ? -6.094 -0.462 -8.842 1.00 97.62 108 LEU A N 1
ATOM 807 C CA . LEU A 1 108 ? -5.047 -0.045 -9.776 1.00 97.62 108 LEU A CA 1
ATOM 808 C C . LEU A 1 108 ? -5.616 0.447 -11.113 1.00 97.62 108 LEU A C 1
ATOM 810 O O . LEU A 1 108 ? -5.026 1.336 -11.727 1.00 97.62 108 LEU A O 1
ATOM 814 N N . VAL A 1 109 ? -6.808 0.008 -11.520 1.00 96.69 109 VAL A N 1
ATOM 815 C CA . VAL A 1 109 ? -7.480 0.498 -12.742 1.00 96.69 109 VAL A CA 1
ATOM 816 C C . VAL A 1 109 ? -8.548 1.564 -12.470 1.00 96.69 109 VAL A C 1
ATOM 818 O O . VAL A 1 109 ? -8.841 2.382 -13.340 1.00 96.69 109 VAL A O 1
ATOM 821 N N . ARG A 1 110 ? -9.065 1.654 -11.240 1.00 95.06 110 ARG A N 1
ATOM 822 C CA . ARG A 1 110 ? -10.127 2.599 -10.847 1.00 95.06 110 ARG A CA 1
ATOM 823 C C . ARG A 1 110 ? -9.739 4.082 -10.983 1.00 95.06 110 ARG A C 1
ATOM 825 O O . ARG A 1 110 ? -8.665 4.507 -10.559 1.00 95.06 110 ARG A O 1
ATOM 832 N N . LYS A 1 111 ? -10.615 4.927 -11.533 1.00 93.19 111 LYS A N 1
ATOM 833 C CA . LYS A 1 111 ? -10.355 6.376 -11.654 1.00 93.19 111 LYS A CA 1
ATOM 834 C C . LYS A 1 111 ? -10.343 7.059 -10.277 1.00 93.19 111 LYS A C 1
ATOM 836 O O . LYS A 1 111 ? -11.193 6.788 -9.442 1.00 93.19 111 LYS A O 1
ATOM 841 N N . GLY A 1 112 ? -9.407 7.987 -10.057 1.00 87.94 112 GLY A N 1
ATOM 842 C CA . GLY A 1 112 ? -9.343 8.800 -8.830 1.00 87.94 112 GLY A CA 1
ATOM 843 C C . GLY A 1 112 ? -8.670 8.128 -7.625 1.00 87.94 112 GLY A C 1
ATOM 844 O O . GLY A 1 112 ? -8.518 8.770 -6.581 1.00 87.94 112 GLY A O 1
ATOM 845 N N . THR A 1 113 ? -8.243 6.872 -7.767 1.00 91.88 113 THR A N 1
ATOM 846 C CA . THR A 1 113 ? -7.380 6.180 -6.803 1.00 91.88 113 THR A CA 1
ATOM 847 C C . THR A 1 113 ? -5.923 6.577 -7.017 1.00 91.88 113 THR A C 1
ATOM 849 O O . THR A 1 113 ? -5.447 6.640 -8.155 1.00 91.88 113 THR A O 1
ATOM 852 N N . LEU A 1 114 ? -5.200 6.819 -5.924 1.00 91.94 114 LEU A N 1
ATOM 853 C CA . LEU A 1 114 ? -3.789 7.180 -5.967 1.00 91.94 114 LEU A CA 1
ATOM 854 C C . LEU A 1 114 ? -2.929 5.930 -6.215 1.00 91.94 114 LEU A C 1
ATOM 856 O O . LEU A 1 114 ? -2.757 5.084 -5.340 1.00 91.94 114 LEU A O 1
ATOM 860 N N . LYS A 1 115 ? -2.428 5.797 -7.448 1.00 95.00 115 LYS A N 1
ATOM 861 C CA . LYS A 1 115 ? -1.811 4.560 -7.959 1.00 95.00 115 LYS A CA 1
ATOM 862 C C . LYS A 1 115 ? -0.536 4.160 -7.230 1.00 95.00 115 LYS A C 1
ATOM 864 O O . LYS A 1 115 ? -0.315 2.969 -7.049 1.00 95.00 115 LYS A O 1
ATOM 869 N N . SER A 1 116 ? 0.250 5.129 -6.765 1.00 94.31 116 SER A N 1
ATOM 870 C CA . SER A 1 116 ? 1.479 4.876 -6.007 1.00 94.31 116 SER A CA 1
ATOM 871 C C . SER A 1 116 ? 1.224 4.024 -4.760 1.00 94.31 116 SER A C 1
ATOM 873 O O . SER A 1 116 ? 1.919 3.036 -4.556 1.00 94.31 116 SER A O 1
ATOM 875 N N . TYR A 1 117 ? 0.181 4.321 -3.978 1.00 95.19 117 TYR A N 1
ATOM 876 C CA . TYR A 1 117 ? -0.150 3.542 -2.778 1.00 95.19 117 TYR A CA 1
ATOM 877 C C . TYR A 1 117 ? -0.725 2.162 -3.085 1.00 95.19 117 TYR A C 1
ATOM 879 O O . TYR A 1 117 ? -0.446 1.214 -2.359 1.00 95.19 117 TYR A O 1
ATOM 887 N N . VAL A 1 118 ? -1.487 2.021 -4.173 1.00 97.44 118 VAL A N 1
ATOM 888 C CA . VAL A 1 118 ? -1.965 0.702 -4.617 1.00 97.44 118 VAL A CA 1
ATOM 889 C C . VAL A 1 118 ? -0.789 -0.172 -5.047 1.00 97.44 118 VAL A C 1
ATOM 891 O O . VAL A 1 118 ? -0.720 -1.338 -4.677 1.00 97.44 118 VAL A O 1
ATOM 894 N N . LEU A 1 119 ? 0.167 0.391 -5.789 1.00 97.44 119 LEU A N 1
ATOM 895 C CA . LEU A 1 119 ? 1.384 -0.317 -6.179 1.00 97.44 119 LEU A CA 1
ATOM 896 C C . LEU A 1 119 ? 2.257 -0.642 -4.972 1.00 97.44 119 LEU A C 1
ATOM 898 O O . LEU A 1 119 ? 2.838 -1.719 -4.939 1.00 97.44 119 LEU A O 1
ATOM 902 N N . TRP A 1 120 ? 2.325 0.239 -3.971 1.00 95.75 120 TRP A N 1
ATOM 903 C CA . TRP A 1 120 ? 3.022 -0.057 -2.722 1.00 95.75 120 TRP A CA 1
ATOM 904 C C . TRP A 1 120 ? 2.357 -1.221 -1.980 1.00 95.75 120 TRP A C 1
ATOM 906 O O . TRP A 1 120 ? 3.037 -2.176 -1.615 1.00 95.75 120 TRP A O 1
ATOM 916 N N . ALA A 1 121 ? 1.031 -1.205 -1.841 1.00 96.69 121 ALA A N 1
ATOM 917 C CA . ALA A 1 121 ? 0.268 -2.320 -1.287 1.00 96.69 121 ALA A CA 1
ATOM 918 C C . ALA A 1 121 ? 0.534 -3.633 -2.044 1.00 96.69 121 ALA A C 1
ATOM 920 O O . ALA A 1 121 ? 0.874 -4.638 -1.424 1.00 96.69 121 ALA A O 1
ATOM 921 N N . LEU A 1 122 ? 0.458 -3.620 -3.378 1.00 97.69 122 LEU A N 1
ATOM 922 C CA . LEU A 1 122 ? 0.756 -4.787 -4.214 1.00 97.69 122 LEU A CA 1
ATOM 923 C C . LEU A 1 122 ? 2.205 -5.256 -4.053 1.00 97.69 122 LEU A C 1
ATOM 925 O O . LEU A 1 122 ? 2.444 -6.453 -3.946 1.00 97.69 122 LEU A O 1
ATOM 929 N N . ALA A 1 123 ? 3.169 -4.337 -3.988 1.00 95.88 123 ALA A N 1
ATOM 930 C CA . ALA A 1 123 ? 4.570 -4.657 -3.742 1.00 95.88 123 ALA A CA 1
ATOM 931 C C . ALA A 1 123 ? 4.800 -5.230 -2.342 1.00 95.88 123 ALA A C 1
ATOM 933 O O . ALA A 1 123 ? 5.704 -6.033 -2.163 1.00 95.88 123 ALA A O 1
ATOM 934 N N . ALA A 1 124 ? 4.032 -4.826 -1.335 1.00 93.69 124 ALA A N 1
ATOM 935 C CA . ALA A 1 124 ? 4.149 -5.402 -0.002 1.00 93.69 124 ALA A CA 1
ATOM 936 C C . ALA A 1 124 ? 3.528 -6.800 0.091 1.00 93.69 124 ALA A C 1
ATOM 938 O O . ALA A 1 124 ? 4.057 -7.660 0.786 1.00 93.69 124 ALA A O 1
ATOM 939 N N . VAL A 1 125 ? 2.425 -7.018 -0.627 1.00 96.19 125 VAL A N 1
ATOM 940 C CA . VAL A 1 125 ? 1.741 -8.312 -0.725 1.00 96.19 125 VAL A CA 1
ATOM 941 C C . VAL A 1 125 ? 2.533 -9.306 -1.582 1.00 96.19 125 VAL A C 1
ATOM 943 O O . VAL A 1 125 ? 2.565 -10.492 -1.270 1.00 96.19 125 VAL A O 1
ATOM 946 N N . ALA A 1 126 ? 3.170 -8.819 -2.651 1.00 96.31 126 ALA A N 1
ATOM 947 C CA . ALA A 1 126 ? 4.010 -9.578 -3.579 1.00 96.31 126 ALA A CA 1
ATOM 948 C C . ALA A 1 126 ? 3.335 -10.818 -4.196 1.00 96.31 126 ALA A C 1
ATOM 950 O O . ALA A 1 126 ? 4.000 -11.787 -4.559 1.00 96.31 126 ALA A O 1
ATOM 951 N N . ASP A 1 127 ? 2.012 -10.784 -4.349 1.00 97.69 127 ASP A N 1
ATOM 952 C CA . ASP A 1 127 ? 1.258 -11.879 -4.951 1.00 97.69 127 ASP A CA 1
ATOM 953 C C . ASP A 1 127 ? 1.452 -11.894 -6.481 1.00 97.69 127 ASP A C 1
ATOM 955 O O . ASP A 1 127 ? 1.134 -10.898 -7.151 1.00 97.69 1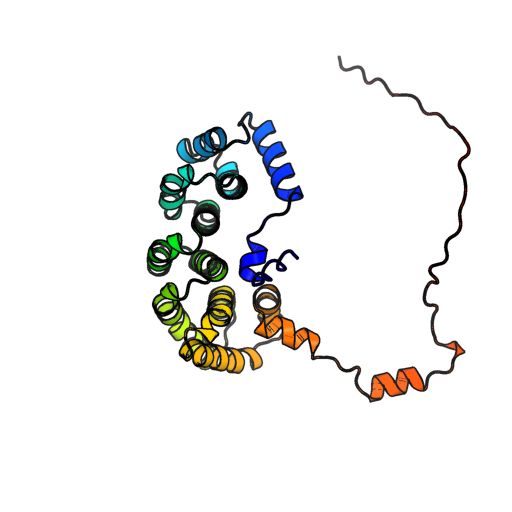27 ASP A O 1
ATOM 959 N N . PRO A 1 128 ? 1.936 -13.004 -7.069 1.00 97.88 128 PRO A N 1
ATOM 960 C CA . PRO A 1 128 ? 2.136 -13.138 -8.512 1.00 97.88 128 PRO A CA 1
ATOM 961 C C . PRO A 1 128 ? 0.869 -12.893 -9.342 1.00 97.88 128 PRO A C 1
ATOM 963 O O . PRO A 1 128 ? 0.953 -12.405 -10.467 1.00 97.88 128 PRO A O 1
ATOM 966 N N . ARG A 1 129 ? -0.327 -13.139 -8.786 1.00 98.38 129 ARG A N 1
ATOM 967 C CA . ARG A 1 129 ? -1.602 -12.930 -9.496 1.00 98.38 129 ARG A CA 1
ATOM 968 C C . ARG A 1 129 ? -1.816 -11.485 -9.955 1.00 98.38 129 ARG A C 1
ATOM 970 O O . ARG A 1 129 ? -2.506 -11.262 -10.946 1.00 98.38 129 ARG A O 1
ATOM 977 N N . ALA A 1 130 ? -1.192 -10.504 -9.298 1.00 98.38 130 ALA A N 1
ATOM 978 C CA . ALA A 1 130 ? -1.269 -9.099 -9.703 1.00 98.38 130 ALA A CA 1
ATOM 979 C C . ALA A 1 130 ? -0.429 -8.749 -10.945 1.00 98.38 130 ALA A C 1
ATOM 981 O O . ALA A 1 130 ? -0.562 -7.640 -11.475 1.00 98.38 130 ALA A O 1
ATOM 982 N N . TYR A 1 131 ? 0.420 -9.662 -11.431 1.00 98.44 131 TYR A N 1
ATOM 983 C CA . TYR A 1 131 ? 1.400 -9.371 -12.474 1.00 98.44 131 TYR A CA 1
ATOM 984 C C . TYR A 1 131 ? 0.784 -8.776 -13.748 1.00 98.44 131 TYR A C 1
ATOM 986 O O . TYR A 1 131 ? 1.276 -7.732 -14.191 1.00 98.44 131 TYR A O 1
ATOM 994 N N . PRO A 1 132 ? -0.309 -9.328 -14.320 1.00 98.50 132 PRO A N 1
ATOM 995 C CA . PRO A 1 132 ? -0.911 -8.766 -15.527 1.00 98.50 132 PRO A CA 1
ATOM 996 C C . PRO A 1 132 ? -1.344 -7.304 -15.353 1.00 98.50 132 PRO A C 1
ATOM 998 O O . PRO A 1 132 ? -1.105 -6.482 -16.238 1.00 98.50 132 PRO A O 1
ATOM 1001 N N . ALA A 1 133 ? -1.921 -6.960 -14.196 1.00 98.38 133 ALA A N 1
ATOM 1002 C CA . ALA A 1 133 ? -2.384 -5.607 -13.900 1.00 98.38 133 ALA A CA 1
ATOM 1003 C C . ALA A 1 133 ? -1.213 -4.633 -13.701 1.00 98.38 133 ALA A C 1
ATOM 1005 O O . ALA A 1 133 ? -1.212 -3.541 -14.274 1.00 98.38 133 ALA A O 1
ATOM 1006 N N . VAL A 1 134 ? -0.185 -5.035 -12.942 1.00 98.25 134 VAL A N 1
ATOM 1007 C CA . VAL A 1 134 ? 1.009 -4.201 -12.724 1.00 98.25 134 VAL A CA 1
ATOM 1008 C C . VAL A 1 134 ? 1.767 -3.988 -14.035 1.00 98.25 134 VAL A C 1
ATOM 1010 O O . VAL A 1 134 ? 2.159 -2.859 -14.335 1.00 98.25 134 VAL A O 1
ATOM 1013 N N . LYS A 1 135 ? 1.917 -5.028 -14.865 1.00 98.00 135 LYS A N 1
ATOM 1014 C CA . LYS A 1 135 ? 2.505 -4.933 -16.211 1.00 98.00 135 LYS A CA 1
ATOM 1015 C C . LYS A 1 135 ? 1.731 -3.970 -17.102 1.00 98.00 135 LYS A C 1
ATOM 1017 O O . LYS A 1 135 ? 2.335 -3.077 -17.690 1.00 98.00 135 LYS A O 1
ATOM 1022 N N . ALA A 1 136 ? 0.411 -4.130 -17.191 1.00 98.00 136 ALA A N 1
ATOM 1023 C CA . ALA A 1 136 ? -0.439 -3.268 -18.010 1.00 98.00 136 ALA A CA 1
ATOM 1024 C C . ALA A 1 136 ? -0.334 -1.790 -17.598 1.00 98.00 136 ALA A C 1
ATOM 1026 O O . ALA A 1 136 ? -0.331 -0.910 -18.457 1.00 98.00 136 ALA A O 1
ATOM 1027 N N . TRP A 1 137 ? -0.204 -1.521 -16.297 1.00 97.56 137 TRP A N 1
ATOM 1028 C CA . TRP A 1 137 ? -0.049 -0.167 -15.771 1.00 97.56 137 TRP A CA 1
ATOM 1029 C C . TRP A 1 137 ? 1.359 0.418 -16.002 1.00 97.56 137 TRP A C 1
ATOM 1031 O O . TRP A 1 137 ? 1.492 1.577 -16.394 1.00 97.56 137 TRP A O 1
ATOM 1041 N N . SER A 1 138 ? 2.414 -0.373 -15.776 1.00 96.62 138 SER A N 1
ATOM 1042 C CA . SER A 1 138 ? 3.814 0.090 -15.785 1.00 96.62 138 SER A CA 1
ATOM 1043 C C . SER A 1 138 ? 4.456 0.146 -17.172 1.00 96.62 138 SER A C 1
ATOM 1045 O O . SER A 1 138 ? 5.233 1.062 -17.441 1.00 96.62 138 SER A O 1
ATOM 1047 N N . ASP A 1 139 ? 4.136 -0.782 -18.075 1.00 96.88 139 ASP A N 1
ATOM 1048 C CA . ASP A 1 139 ? 4.788 -0.876 -19.388 1.00 96.88 139 ASP A CA 1
ATOM 1049 C C . ASP A 1 139 ? 4.656 0.414 -20.230 1.00 96.88 139 ASP A C 1
ATOM 1051 O O . ASP A 1 139 ? 5.669 0.878 -20.761 1.00 96.88 139 ASP A O 1
ATOM 1055 N N . PRO A 1 140 ? 3.488 1.090 -20.308 1.00 95.88 140 PRO A N 1
ATOM 1056 C CA . PRO A 1 140 ? 3.385 2.375 -21.002 1.00 95.88 140 PRO A CA 1
ATOM 1057 C C . PRO A 1 140 ? 4.282 3.468 -20.403 1.00 95.88 140 PRO A C 1
ATOM 1059 O O . PRO A 1 140 ? 4.805 4.304 -21.142 1.00 95.88 140 PRO A O 1
ATOM 1062 N N . LEU A 1 141 ? 4.481 3.462 -19.081 1.00 95.00 141 LEU A N 1
ATOM 1063 C CA . LEU A 1 141 ? 5.341 4.427 -18.391 1.00 95.00 141 LEU A CA 1
ATOM 1064 C C . LEU A 1 141 ? 6.819 4.149 -18.665 1.00 95.00 141 LEU A C 1
ATOM 1066 O O . LEU A 1 141 ? 7.559 5.086 -18.955 1.00 95.00 141 LEU A O 1
ATOM 1070 N N . ILE A 1 142 ? 7.230 2.878 -18.661 1.00 95.06 142 ILE A N 1
ATOM 1071 C CA . ILE A 1 142 ? 8.588 2.472 -19.045 1.00 95.06 142 ILE A CA 1
ATOM 1072 C C . ILE A 1 142 ? 8.854 2.865 -20.504 1.00 95.06 142 ILE A C 1
ATOM 1074 O O . ILE A 1 142 ? 9.847 3.528 -20.780 1.00 95.06 142 ILE A O 1
ATOM 1078 N N . ARG A 1 143 ? 7.926 2.583 -21.431 1.00 95.62 143 ARG A N 1
ATOM 1079 C CA . ARG A 1 143 ? 8.041 3.012 -22.841 1.00 95.62 143 ARG A CA 1
ATOM 1080 C C . ARG A 1 143 ? 8.152 4.524 -22.996 1.00 95.62 143 ARG A C 1
ATOM 1082 O O . ARG A 1 143 ? 8.846 5.012 -23.886 1.00 95.62 143 ARG A O 1
ATOM 1089 N N . LYS A 1 144 ? 7.431 5.285 -22.169 1.00 93.56 144 LYS A N 1
ATOM 1090 C CA . LYS A 1 144 ? 7.525 6.746 -22.166 1.00 93.56 144 LYS A CA 1
ATOM 1091 C C . LYS A 1 144 ? 8.910 7.196 -21.699 1.00 93.56 144 LYS A C 1
ATOM 1093 O O . LYS A 1 144 ? 9.501 8.049 -22.354 1.00 93.56 144 LYS A O 1
ATOM 1098 N N . LEU A 1 145 ? 9.424 6.597 -20.627 1.00 92.31 145 LEU A N 1
ATOM 1099 C CA . LEU A 1 145 ? 10.753 6.875 -20.089 1.00 92.31 145 LEU A CA 1
ATOM 1100 C C . LEU A 1 145 ? 11.877 6.521 -21.074 1.00 92.31 145 LEU A C 1
ATOM 1102 O O . LEU A 1 145 ? 12.799 7.313 -21.229 1.00 92.31 145 LEU A O 1
ATOM 1106 N N . GLU A 1 146 ? 11.767 5.403 -21.797 1.00 93.81 146 GLU A N 1
ATOM 1107 C CA . GLU A 1 146 ? 12.715 5.013 -22.858 1.00 93.81 146 GLU A CA 1
ATOM 1108 C C . GLU A 1 146 ? 12.831 6.075 -23.959 1.00 93.81 146 GLU A C 1
ATOM 1110 O O . GLU A 1 146 ? 13.906 6.295 -24.507 1.00 93.81 146 GLU A O 1
ATOM 1115 N N . ARG A 1 147 ? 11.722 6.748 -24.288 1.00 94.62 147 ARG A N 1
ATOM 1116 C CA . ARG A 1 147 ? 11.695 7.808 -25.309 1.00 94.62 147 ARG A CA 1
ATOM 1117 C C . ARG A 1 147 ? 12.146 9.154 -24.761 1.00 94.62 147 ARG A C 1
ATOM 1119 O O . ARG A 1 147 ? 12.749 9.939 -25.486 1.00 94.62 147 ARG A O 1
ATOM 1126 N N . LYS A 1 148 ? 11.767 9.457 -23.519 1.00 92.88 148 LYS A N 1
ATOM 1127 C CA . LYS A 1 148 ? 12.040 10.734 -22.866 1.00 92.88 148 LYS A CA 1
ATOM 1128 C C . LYS A 1 148 ? 12.220 10.510 -21.360 1.00 92.88 148 LYS A C 1
ATOM 1130 O O . LYS A 1 148 ? 11.216 10.376 -20.651 1.00 92.88 148 LYS A O 1
ATOM 1135 N N . PRO A 1 149 ? 13.467 10.488 -20.862 1.00 86.00 149 PRO A N 1
ATOM 1136 C CA . PRO A 1 149 ? 13.749 10.306 -19.444 1.00 86.00 149 PRO A CA 1
ATOM 1137 C C . PRO A 1 149 ? 13.343 11.568 -18.661 1.00 86.00 149 PRO A C 1
ATOM 1139 O O . PRO A 1 149 ? 14.130 12.488 -18.468 1.00 86.00 149 PRO A O 1
ATOM 1142 N N . GLU A 1 150 ? 12.070 11.661 -18.267 1.00 79.00 150 GLU A N 1
ATOM 1143 C CA . GLU A 1 150 ? 11.537 12.765 -17.460 1.00 79.00 150 GLU A CA 1
ATOM 1144 C C . GLU A 1 150 ? 11.253 12.313 -16.023 1.00 79.00 150 GLU A C 1
ATOM 1146 O O . GLU A 1 150 ? 10.657 11.259 -15.783 1.00 79.00 150 GLU A O 1
ATOM 1151 N N . LYS A 1 151 ? 11.567 13.182 -15.058 1.00 71.06 151 LYS A N 1
ATOM 1152 C CA . LYS A 1 151 ? 11.407 12.933 -13.620 1.00 71.06 151 LYS A CA 1
ATOM 1153 C C . LYS A 1 151 ? 10.010 12.479 -13.134 1.00 71.06 151 LYS A C 1
ATOM 1155 O O . LYS A 1 151 ? 9.951 11.535 -12.351 1.00 71.06 151 LYS A O 1
ATOM 1160 N N . PRO A 1 152 ? 8.864 13.069 -13.540 1.00 65.56 152 PRO A N 1
ATOM 1161 C CA . PRO A 1 152 ? 7.567 12.765 -12.913 1.00 65.56 152 PRO A CA 1
ATOM 1162 C C . PRO A 1 152 ? 7.041 11.341 -13.165 1.00 65.56 152 PRO A C 1
ATOM 1164 O O . PRO A 1 152 ? 6.133 10.887 -12.470 1.00 65.56 152 PRO A O 1
ATOM 1167 N N . ALA A 1 153 ? 7.580 10.617 -14.149 1.00 76.00 153 ALA A N 1
ATOM 1168 C CA . ALA A 1 153 ? 7.201 9.223 -14.374 1.0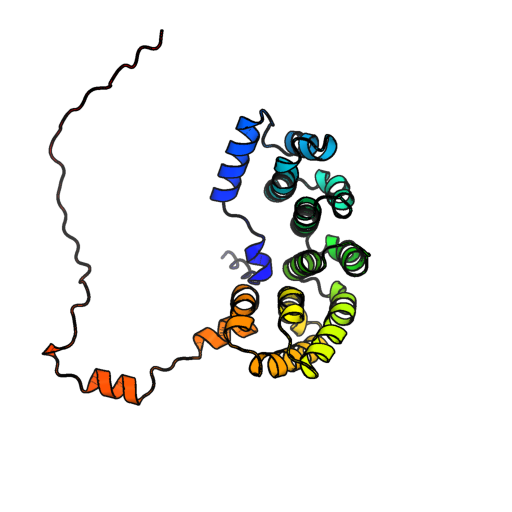0 76.00 153 ALA A CA 1
ATOM 1169 C C . ALA A 1 153 ? 7.887 8.253 -13.391 1.00 76.00 153 ALA A C 1
ATOM 1171 O O . ALA A 1 153 ? 7.384 7.150 -13.184 1.00 76.00 153 ALA A O 1
ATOM 1172 N N . LEU A 1 154 ? 8.992 8.664 -12.759 1.00 79.06 154 LEU A N 1
ATOM 1173 C CA . LEU A 1 154 ? 9.840 7.799 -11.936 1.00 79.06 154 LEU A CA 1
ATOM 1174 C C . LEU A 1 154 ? 9.262 7.498 -10.557 1.00 79.06 154 LEU A C 1
ATOM 1176 O O . LEU A 1 154 ? 9.178 6.330 -10.188 1.00 79.06 154 LEU A O 1
ATOM 1180 N N . SER A 1 155 ? 8.804 8.518 -9.828 1.00 80.00 155 SER A N 1
ATOM 1181 C CA . SER A 1 155 ? 8.234 8.334 -8.482 1.00 80.00 155 SER A CA 1
ATOM 1182 C C . SER A 1 155 ? 7.021 7.399 -8.490 1.00 80.00 155 SER A C 1
ATOM 1184 O O . SER A 1 155 ? 6.788 6.637 -7.559 1.00 80.00 155 SER A O 1
ATOM 1186 N N . ASN A 1 156 ? 6.272 7.384 -9.592 1.00 84.00 156 ASN A N 1
ATOM 1187 C CA . ASN A 1 156 ? 5.138 6.483 -9.765 1.00 84.00 156 ASN A CA 1
ATOM 1188 C C . ASN A 1 156 ? 5.567 5.025 -10.013 1.00 84.00 156 ASN A C 1
ATOM 1190 O O . ASN A 1 156 ? 4.815 4.104 -9.699 1.00 84.00 156 ASN A O 1
ATOM 1194 N N . LEU A 1 157 ? 6.759 4.797 -10.570 1.00 93.44 157 LEU A N 1
ATOM 1195 C CA . LEU A 1 157 ? 7.245 3.465 -10.928 1.00 93.44 157 LEU A CA 1
ATOM 1196 C C . LEU A 1 157 ? 7.966 2.743 -9.792 1.00 93.44 157 LEU A C 1
ATOM 1198 O O . LEU A 1 157 ? 8.051 1.520 -9.857 1.00 93.44 157 LEU A O 1
ATOM 1202 N N . VAL A 1 158 ? 8.445 3.440 -8.756 1.00 93.00 158 VAL A N 1
ATOM 1203 C CA . VAL A 1 158 ? 9.283 2.831 -7.706 1.00 93.00 158 VAL A CA 1
ATOM 1204 C C . VAL A 1 158 ? 8.661 1.567 -7.105 1.00 93.00 158 VAL A C 1
ATOM 1206 O O . VAL A 1 158 ? 9.304 0.519 -7.043 1.00 93.00 158 VAL A O 1
ATOM 1209 N N . PHE A 1 159 ? 7.371 1.613 -6.772 1.00 94.56 159 PHE A N 1
ATOM 1210 C CA . PHE A 1 159 ? 6.670 0.467 -6.201 1.00 94.56 159 PHE A CA 1
ATOM 1211 C C . PHE A 1 159 ? 6.302 -0.598 -7.240 1.00 94.56 159 PHE A C 1
ATOM 1213 O O . PHE A 1 159 ? 6.271 -1.780 -6.911 1.00 94.56 159 PHE A O 1
ATOM 1220 N N . ALA A 1 160 ? 6.085 -0.219 -8.503 1.00 96.69 160 ALA A N 1
ATOM 1221 C CA . ALA A 1 160 ? 5.907 -1.197 -9.575 1.00 96.69 160 ALA A CA 1
ATOM 1222 C C . ALA A 1 160 ? 7.196 -2.001 -9.805 1.00 96.69 160 ALA A C 1
ATOM 1224 O O . ALA A 1 160 ? 7.139 -3.220 -9.928 1.00 96.69 160 ALA A O 1
ATOM 1225 N N . ILE A 1 161 ? 8.359 -1.341 -9.796 1.00 96.19 161 ILE A N 1
ATOM 1226 C CA . ILE A 1 161 ? 9.665 -2.003 -9.888 1.00 96.19 161 ILE A CA 1
ATOM 1227 C C . ILE A 1 161 ? 9.897 -2.902 -8.669 1.00 96.19 161 ILE A C 1
ATOM 1229 O O . ILE A 1 161 ? 10.222 -4.072 -8.847 1.00 96.19 161 ILE A O 1
ATOM 1233 N N . ALA A 1 162 ? 9.626 -2.415 -7.452 1.00 94.31 162 ALA A N 1
ATOM 1234 C CA . ALA A 1 162 ? 9.714 -3.223 -6.232 1.00 94.31 162 ALA A CA 1
ATOM 1235 C C . ALA A 1 162 ? 8.826 -4.482 -6.283 1.00 94.31 162 ALA A C 1
ATOM 1237 O O . ALA A 1 162 ? 9.224 -5.549 -5.820 1.00 94.31 162 ALA A O 1
ATOM 1238 N N . TYR A 1 163 ? 7.620 -4.381 -6.847 1.00 96.56 163 TYR A N 1
ATOM 1239 C CA . TYR A 1 163 ? 6.756 -5.539 -7.079 1.00 96.56 163 TYR A CA 1
ATOM 1240 C C . TYR A 1 163 ? 7.372 -6.507 -8.101 1.00 96.56 163 TYR A C 1
ATOM 1242 O O . TYR A 1 163 ? 7.493 -7.700 -7.824 1.00 96.56 163 TYR A O 1
ATOM 1250 N N . LEU A 1 164 ? 7.794 -5.997 -9.265 1.00 97.00 164 LEU A N 1
ATOM 1251 C CA . LEU A 1 164 ? 8.361 -6.807 -10.348 1.00 97.00 164 LEU A CA 1
ATOM 1252 C C . LEU A 1 164 ? 9.605 -7.584 -9.892 1.00 97.00 164 LEU A C 1
ATOM 1254 O O . LEU A 1 164 ? 9.741 -8.751 -10.249 1.00 97.00 164 LEU A O 1
ATOM 1258 N N . GLU A 1 165 ? 10.471 -6.985 -9.068 1.00 95.06 165 GLU A N 1
ATOM 1259 C CA . GLU A 1 165 ? 11.641 -7.652 -8.474 1.00 95.06 165 GLU A CA 1
ATOM 1260 C C . GLU A 1 165 ? 11.267 -8.900 -7.667 1.00 95.06 165 GLU A C 1
ATOM 1262 O O . GLU A 1 165 ? 11.969 -9.910 -7.714 1.00 95.06 165 GLU A O 1
ATOM 1267 N N . GLN A 1 166 ? 10.164 -8.837 -6.922 1.00 94.19 166 GLN A N 1
ATOM 1268 C CA . GLN A 1 166 ? 9.736 -9.922 -6.042 1.00 94.19 166 GLN A CA 1
ATOM 1269 C C . GLN A 1 166 ? 9.095 -11.074 -6.810 1.00 94.19 166 GLN A C 1
ATOM 1271 O O . GLN A 1 166 ? 9.291 -12.231 -6.447 1.00 94.19 166 GLN A O 1
ATOM 1276 N N . VAL A 1 167 ? 8.367 -10.775 -7.888 1.00 96.88 167 VAL A N 1
ATOM 1277 C CA . VAL A 1 167 ? 7.651 -11.797 -8.667 1.00 96.88 167 VAL A CA 1
ATOM 1278 C C . VAL A 1 167 ? 8.444 -12.327 -9.862 1.00 96.88 167 VAL A C 1
ATOM 1280 O O . VAL A 1 167 ? 7.994 -13.266 -10.515 1.00 96.88 167 VAL A O 1
ATOM 1283 N N . ALA A 1 168 ? 9.632 -11.785 -10.150 1.00 96.31 168 ALA A N 1
ATOM 1284 C CA . ALA A 1 168 ? 10.438 -12.156 -11.319 1.00 96.31 168 ALA A CA 1
ATOM 1285 C C . ALA A 1 168 ? 10.844 -13.636 -11.380 1.00 96.31 168 ALA A C 1
ATOM 1287 O O . ALA A 1 168 ? 11.036 -14.170 -12.470 1.00 96.31 168 ALA A O 1
ATOM 1288 N N . GLN A 1 169 ? 10.934 -14.316 -10.234 1.00 93.88 169 GLN A N 1
ATOM 1289 C CA . GLN A 1 169 ? 11.200 -15.759 -10.192 1.00 93.88 169 GLN A CA 1
ATOM 1290 C C . GLN A 1 169 ? 10.021 -16.593 -10.714 1.00 93.88 169 GLN A C 1
ATOM 1292 O O . GLN A 1 169 ? 10.222 -17.699 -11.205 1.00 93.88 169 GLN A O 1
ATOM 1297 N N . ILE A 1 170 ? 8.800 -16.065 -10.604 1.00 96.75 170 ILE A N 1
ATOM 1298 C CA . ILE A 1 170 ? 7.551 -16.743 -10.975 1.00 96.75 170 ILE A CA 1
ATOM 1299 C C . ILE A 1 170 ? 7.071 -16.268 -12.353 1.00 96.75 170 ILE A C 1
ATOM 1301 O O . ILE A 1 170 ? 6.528 -17.053 -13.126 1.00 96.75 170 ILE A O 1
ATOM 1305 N N . HIS A 1 171 ? 7.322 -15.001 -12.691 1.00 97.06 171 HIS A N 1
ATOM 1306 C CA . HIS A 1 171 ? 7.007 -14.397 -13.983 1.00 97.06 171 HIS A CA 1
ATOM 1307 C C . HIS A 1 171 ? 8.291 -13.969 -14.710 1.00 97.06 171 HIS A C 1
ATOM 1309 O O . HIS A 1 171 ? 8.725 -12.827 -14.546 1.00 97.06 171 HIS A O 1
ATOM 1315 N N . PRO A 1 172 ? 8.878 -14.829 -15.567 1.00 94.75 172 PRO A N 1
ATOM 1316 C CA . PRO A 1 172 ? 10.106 -14.512 -16.303 1.00 94.75 172 PRO A CA 1
ATOM 1317 C C . PRO A 1 172 ? 10.004 -13.245 -17.162 1.00 94.75 172 PRO A C 1
ATOM 1319 O O . PRO A 1 172 ? 10.978 -12.517 -17.327 1.00 94.75 172 PRO A O 1
ATOM 1322 N N . GLU A 1 173 ? 8.811 -12.918 -17.664 1.00 96.25 173 GLU A N 1
ATOM 1323 C CA . GLU A 1 173 ? 8.558 -11.672 -18.396 1.00 96.25 173 GLU A CA 1
ATOM 1324 C C . GLU A 1 173 ? 8.822 -10.406 -17.554 1.00 96.25 173 GLU A C 1
ATOM 1326 O O . GLU A 1 173 ? 9.140 -9.349 -18.106 1.00 96.25 173 GLU A O 1
ATOM 1331 N N . ALA A 1 174 ? 8.721 -10.482 -16.220 1.00 96.75 174 ALA A N 1
ATOM 1332 C CA . ALA A 1 174 ? 9.075 -9.374 -15.334 1.00 96.75 174 ALA A CA 1
ATOM 1333 C C . ALA A 1 174 ? 10.565 -9.016 -15.446 1.00 96.75 174 ALA A C 1
ATOM 1335 O O . ALA A 1 174 ? 10.902 -7.836 -15.386 1.00 96.75 174 ALA A O 1
ATOM 1336 N N . VAL A 1 175 ? 11.442 -9.999 -15.694 1.00 96.19 175 VAL A N 1
ATOM 1337 C CA . VAL A 1 175 ? 12.884 -9.776 -15.907 1.00 96.19 175 VAL A CA 1
ATOM 1338 C C . VAL A 1 175 ? 13.116 -8.862 -17.110 1.00 96.19 175 VAL A C 1
ATOM 1340 O O . VAL A 1 175 ? 13.926 -7.943 -17.037 1.00 96.19 175 VAL A O 1
ATOM 1343 N N . GLY A 1 176 ? 12.356 -9.050 -18.194 1.00 95.81 176 GLY A N 1
ATOM 1344 C CA . GLY A 1 176 ? 12.440 -8.190 -19.376 1.00 95.81 176 GLY A CA 1
ATOM 1345 C C . GLY A 1 176 ? 12.031 -6.740 -19.092 1.00 95.81 176 GLY A C 1
ATOM 1346 O O . GLY A 1 176 ? 12.681 -5.811 -19.567 1.00 95.81 176 GLY A O 1
ATOM 1347 N N . LEU A 1 177 ? 10.984 -6.527 -18.287 1.00 96.06 177 LEU A N 1
ATOM 1348 C CA . LEU A 1 177 ? 10.569 -5.181 -17.869 1.00 96.06 177 LEU A CA 1
ATOM 1349 C C . LEU A 1 177 ? 11.592 -4.523 -16.939 1.00 96.06 177 LEU A C 1
ATOM 1351 O O . LEU A 1 177 ? 11.886 -3.342 -17.109 1.00 96.06 177 LEU A O 1
ATOM 1355 N N . LEU A 1 178 ? 12.149 -5.284 -15.994 1.00 96.31 178 LEU A N 1
ATOM 1356 C CA . LEU A 1 178 ? 13.192 -4.807 -15.088 1.00 96.31 178 LEU A CA 1
ATOM 1357 C C . LEU A 1 178 ? 14.452 -4.399 -15.857 1.00 96.31 178 LEU A C 1
ATOM 1359 O O . LEU A 1 178 ? 14.945 -3.299 -15.642 1.00 96.31 178 LEU A O 1
ATOM 1363 N N . ALA A 1 179 ? 14.914 -5.217 -16.808 1.00 95.50 179 ALA A N 1
ATOM 1364 C CA . ALA A 1 179 ? 16.084 -4.905 -17.632 1.00 95.50 179 ALA A CA 1
ATOM 1365 C C . ALA A 1 179 ? 15.882 -3.638 -18.481 1.00 95.50 179 ALA A C 1
ATOM 1367 O O . ALA A 1 179 ? 16.778 -2.799 -18.589 1.00 95.50 179 ALA A O 1
ATOM 1368 N N . ARG A 1 180 ? 14.683 -3.464 -19.051 1.00 96.19 180 ARG A N 1
ATOM 1369 C CA . ARG A 1 180 ? 14.314 -2.239 -19.776 1.00 96.19 180 ARG A CA 1
ATOM 1370 C C . ARG A 1 180 ? 14.336 -1.017 -18.865 1.00 96.19 180 ARG A C 1
ATOM 1372 O O . ARG A 1 180 ? 14.926 0.001 -19.220 1.00 96.19 180 ARG A O 1
ATOM 1379 N N . PHE A 1 181 ? 13.735 -1.122 -17.680 1.00 94.69 181 PHE A N 1
ATOM 1380 C CA . PHE A 1 181 ? 13.767 -0.040 -16.704 1.00 94.69 181 PHE A CA 1
ATOM 1381 C C . PHE A 1 181 ? 15.200 0.284 -16.262 1.00 94.69 181 PHE A C 1
ATOM 1383 O O . PHE A 1 181 ? 15.564 1.454 -16.215 1.00 94.69 181 PHE A O 1
ATOM 1390 N N . GLU A 1 182 ? 16.030 -0.725 -15.996 1.00 93.12 182 GLU A N 1
ATOM 1391 C CA . GLU A 1 182 ? 17.432 -0.553 -15.609 1.00 93.12 182 GLU A CA 1
ATOM 1392 C C . GLU A 1 182 ? 18.234 0.195 -16.684 1.00 93.12 182 GLU A C 1
ATOM 1394 O O . GLU A 1 182 ? 18.986 1.118 -16.364 1.00 93.12 182 GLU A O 1
ATOM 1399 N N . ALA A 1 183 ? 18.035 -0.145 -17.962 1.00 93.31 183 ALA A N 1
ATOM 1400 C CA . ALA A 1 183 ? 18.676 0.548 -19.076 1.00 93.31 183 ALA A CA 1
ATOM 1401 C C . ALA A 1 183 ? 18.330 2.044 -19.090 1.00 93.31 183 ALA A C 1
ATOM 1403 O O . ALA A 1 183 ? 19.224 2.879 -19.235 1.00 93.31 183 ALA A O 1
ATOM 1404 N N . VAL A 1 184 ? 17.057 2.395 -18.868 1.00 91.94 184 VAL A N 1
ATOM 1405 C CA . VAL A 1 184 ? 16.653 3.802 -18.750 1.00 91.94 184 VAL A CA 1
ATOM 1406 C C . VAL A 1 184 ? 17.219 4.438 -17.488 1.00 91.94 184 VAL A C 1
ATOM 1408 O O . VAL A 1 184 ? 17.709 5.564 -17.541 1.00 91.94 184 VAL A O 1
ATOM 1411 N N . ALA A 1 185 ? 17.207 3.725 -16.365 1.00 90.44 185 ALA A N 1
ATOM 1412 C CA . ALA A 1 185 ? 17.647 4.259 -15.088 1.00 90.44 185 ALA A CA 1
ATOM 1413 C C . ALA A 1 185 ? 19.111 4.717 -15.106 1.00 90.44 185 ALA A C 1
ATOM 1415 O O . ALA A 1 185 ? 19.437 5.738 -14.510 1.00 90.44 185 ALA A O 1
ATOM 1416 N N . ARG A 1 186 ? 19.978 4.034 -15.863 1.00 90.00 186 ARG A N 1
ATOM 1417 C CA . ARG A 1 186 ? 21.384 4.434 -16.062 1.00 90.00 186 ARG A CA 1
ATOM 1418 C C . ARG A 1 186 ? 21.558 5.768 -16.794 1.00 90.00 186 ARG A C 1
ATOM 1420 O O . ARG A 1 186 ? 22.626 6.363 -16.711 1.00 90.00 186 ARG A O 1
ATOM 1427 N N . THR A 1 187 ? 20.536 6.235 -17.509 1.00 90.31 187 THR A N 1
ATOM 1428 C CA . THR A 1 187 ? 20.555 7.533 -18.209 1.00 90.31 187 THR A CA 1
ATOM 1429 C C . THR A 1 187 ? 20.049 8.688 -17.344 1.00 90.31 187 THR A C 1
ATOM 1431 O O . THR A 1 187 ? 20.135 9.845 -17.752 1.00 90.31 187 THR A O 1
ATOM 1434 N N . LEU A 1 188 ? 19.511 8.392 -16.158 1.00 87.44 188 LEU A N 1
ATOM 1435 C CA . LEU A 1 188 ? 18.903 9.387 -15.285 1.00 87.44 188 LEU A CA 1
ATOM 1436 C C . LEU A 1 188 ? 19.940 10.072 -14.388 1.00 87.44 188 LEU A C 1
ATOM 1438 O O . LEU A 1 188 ? 20.920 9.444 -13.979 1.00 87.44 188 LEU A O 1
ATOM 1442 N N . PRO A 1 189 ? 19.707 11.342 -14.006 1.00 87.06 189 PRO A N 1
ATOM 1443 C CA . PRO A 1 189 ? 20.529 12.012 -13.009 1.00 87.06 189 PRO A CA 1
ATOM 1444 C C . PRO A 1 189 ? 20.555 11.232 -11.680 1.00 87.06 189 PRO A C 1
ATOM 1446 O O . PRO A 1 189 ? 19.505 10.771 -11.225 1.00 87.06 189 PRO A O 1
ATOM 1449 N N . PRO A 1 190 ? 21.703 11.150 -10.977 1.00 83.94 190 PRO A N 1
ATOM 1450 C CA . PRO A 1 190 ? 21.814 10.399 -9.722 1.00 83.94 190 PRO A CA 1
ATOM 1451 C C . PRO A 1 190 ? 20.800 10.806 -8.643 1.00 83.94 190 PRO A C 1
ATOM 1453 O O . PRO A 1 190 ? 20.329 9.959 -7.885 1.00 83.94 190 PRO A O 1
ATOM 1456 N N . GLY A 1 191 ? 20.430 12.092 -8.589 1.00 84.38 191 GLY A N 1
ATOM 1457 C CA . GLY A 1 191 ? 19.436 12.600 -7.639 1.00 84.38 191 GLY A CA 1
ATOM 1458 C C . GLY A 1 191 ? 18.045 11.989 -7.828 1.00 84.38 191 GLY A C 1
ATOM 1459 O O . GLY A 1 191 ? 17.326 11.800 -6.847 1.00 84.38 191 GLY A O 1
ATOM 1460 N N . ASP A 1 192 ? 17.697 11.604 -9.057 1.00 83.44 192 ASP A N 1
ATOM 1461 C CA . ASP A 1 192 ? 16.396 11.018 -9.391 1.00 83.44 192 ASP A CA 1
ATOM 1462 C C . ASP A 1 192 ? 16.321 9.517 -9.059 1.00 83.44 192 ASP A C 1
ATOM 1464 O O . ASP A 1 192 ? 15.232 8.954 -8.987 1.00 83.44 192 ASP A O 1
ATOM 1468 N N . LEU A 1 193 ? 17.465 8.873 -8.797 1.00 83.31 193 LEU A N 1
ATOM 1469 C CA . LEU A 1 193 ? 17.550 7.460 -8.408 1.00 83.31 193 LEU A CA 1
ATOM 1470 C C . LEU A 1 193 ? 17.572 7.245 -6.888 1.00 83.31 193 LEU A C 1
ATOM 1472 O O . LEU A 1 193 ? 17.515 6.104 -6.430 1.00 83.31 193 LEU A O 1
ATOM 1476 N N . SER A 1 194 ? 17.675 8.315 -6.097 1.00 83.19 194 SER A N 1
ATOM 1477 C CA . SER A 1 194 ? 17.781 8.225 -4.635 1.00 83.19 194 SER A CA 1
ATOM 1478 C C . SER A 1 194 ? 16.590 7.493 -4.002 1.00 83.19 194 SER A C 1
ATOM 1480 O O . SER A 1 194 ? 16.791 6.601 -3.183 1.00 83.19 194 SER A O 1
ATOM 1482 N N . GLU A 1 195 ? 15.368 7.781 -4.456 1.00 74.88 195 GLU A N 1
ATOM 1483 C CA . GLU A 1 195 ? 14.138 7.132 -3.983 1.00 74.88 195 GLU A CA 1
ATOM 1484 C C . GLU A 1 195 ? 14.107 5.629 -4.312 1.00 74.88 195 GLU A C 1
ATOM 1486 O O . GLU A 1 195 ? 13.706 4.811 -3.484 1.00 74.88 195 GLU A O 1
ATOM 1491 N N . PHE A 1 196 ? 14.619 5.226 -5.481 1.00 79.12 196 PHE A N 1
ATOM 1492 C CA . PHE A 1 196 ? 14.696 3.810 -5.855 1.00 79.12 196 PHE A CA 1
ATOM 1493 C C . PHE A 1 196 ? 15.593 3.014 -4.911 1.00 79.12 196 PHE A C 1
ATOM 1495 O O . PHE A 1 196 ? 15.254 1.883 -4.561 1.00 79.12 196 PHE A O 1
ATOM 1502 N N . ARG A 1 197 ? 16.697 3.600 -4.437 1.00 80.69 197 ARG A N 1
ATOM 1503 C CA . ARG A 1 197 ? 17.614 2.931 -3.498 1.00 80.69 197 ARG A CA 1
ATOM 1504 C C . ARG A 1 197 ? 16.934 2.554 -2.182 1.00 80.69 197 ARG A C 1
ATOM 1506 O O . ARG A 1 197 ? 17.300 1.540 -1.597 1.00 80.69 197 ARG A O 1
ATOM 1513 N N . SER A 1 198 ? 15.945 3.329 -1.739 1.00 76.38 198 SER A N 1
ATOM 1514 C CA . SER A 1 198 ? 15.214 3.067 -0.493 1.00 76.38 198 SER A CA 1
ATOM 1515 C C . SER A 1 198 ? 14.203 1.925 -0.611 1.00 76.38 198 SER A C 1
ATOM 1517 O O . SER A 1 198 ? 13.929 1.251 0.379 1.00 76.38 198 SER A O 1
ATOM 1519 N N . PHE A 1 199 ? 13.653 1.686 -1.805 1.00 77.50 199 PHE A N 1
ATOM 1520 C CA . PHE A 1 199 ? 12.494 0.799 -1.975 1.00 77.50 199 PHE A CA 1
ATOM 1521 C C . PHE A 1 199 ? 12.732 -0.422 -2.871 1.00 77.50 199 PHE A C 1
ATOM 1523 O O . PHE A 1 199 ? 11.882 -1.313 -2.904 1.00 77.50 199 PHE A O 1
ATOM 1530 N N . THR A 1 200 ? 13.868 -0.502 -3.566 1.00 80.56 200 THR A N 1
ATOM 1531 C CA . THR A 1 200 ? 14.165 -1.576 -4.531 1.00 80.56 200 THR A CA 1
ATOM 1532 C C . THR A 1 200 ? 15.536 -2.201 -4.279 1.00 80.56 200 THR A C 1
ATOM 1534 O O . THR A 1 200 ? 16.509 -1.518 -3.942 1.00 80.56 200 THR A O 1
ATOM 1537 N N . ARG A 1 201 ? 15.637 -3.524 -4.442 1.00 82.12 201 ARG A N 1
ATOM 1538 C CA . ARG A 1 201 ? 16.893 -4.261 -4.234 1.00 82.12 201 ARG A CA 1
ATOM 1539 C C . ARG A 1 201 ? 17.903 -3.989 -5.347 1.00 82.12 201 ARG A C 1
ATOM 1541 O O . ARG A 1 201 ? 19.101 -3.954 -5.060 1.00 82.12 201 ARG A O 1
ATOM 1548 N N . MET A 1 202 ? 17.443 -3.782 -6.584 1.00 78.19 202 MET A N 1
ATOM 1549 C CA . MET A 1 202 ? 18.291 -3.512 -7.751 1.00 78.19 202 MET A CA 1
ATOM 1550 C C . MET A 1 202 ? 19.203 -2.306 -7.517 1.00 78.19 202 MET A C 1
ATOM 1552 O O . MET A 1 202 ? 20.403 -2.383 -7.774 1.00 78.19 202 MET A O 1
ATOM 1556 N N . PHE A 1 203 ? 18.678 -1.229 -6.929 1.00 70.50 203 PHE A N 1
ATOM 1557 C CA . PHE A 1 203 ? 19.466 -0.020 -6.676 1.00 70.50 203 PHE A CA 1
ATOM 1558 C C . PHE A 1 203 ? 20.167 -0.015 -5.316 1.00 70.50 203 PHE A C 1
ATOM 1560 O O . PHE A 1 203 ? 21.215 0.619 -5.189 1.00 70.50 203 PHE A O 1
ATOM 1567 N N . ALA A 1 204 ? 19.663 -0.757 -4.323 1.00 71.94 204 ALA A N 1
ATOM 1568 C CA . ALA A 1 204 ? 20.362 -0.937 -3.051 1.00 71.94 204 ALA A CA 1
ATOM 1569 C C . ALA A 1 204 ? 21.710 -1.668 -3.230 1.00 71.94 204 ALA A C 1
ATOM 1571 O O . ALA A 1 204 ? 22.698 -1.307 -2.594 1.00 71.94 204 ALA A O 1
ATOM 1572 N N . ARG A 1 205 ? 21.786 -2.658 -4.135 1.00 61.84 205 ARG A N 1
ATOM 1573 C CA . ARG A 1 205 ? 23.028 -3.409 -4.410 1.00 61.84 205 ARG A CA 1
ATOM 1574 C C . ARG A 1 205 ? 24.077 -2.587 -5.150 1.00 61.84 205 ARG A C 1
ATOM 1576 O O . ARG A 1 205 ? 25.254 -2.685 -4.818 1.00 61.84 205 ARG A O 1
ATOM 1583 N N . SER A 1 206 ? 23.656 -1.756 -6.104 1.00 57.25 206 SER A N 1
ATOM 1584 C CA . SER A 1 206 ? 24.579 -0.916 -6.877 1.00 57.25 206 SER A CA 1
ATOM 1585 C C . SER A 1 206 ? 25.318 0.093 -5.992 1.00 57.25 206 SER A C 1
ATOM 1587 O O . SER A 1 206 ? 26.483 0.365 -6.245 1.00 57.25 206 SER A O 1
ATOM 1589 N N . ALA A 1 207 ? 24.686 0.598 -4.925 1.00 54.59 207 ALA A N 1
ATOM 1590 C CA . ALA A 1 207 ? 25.337 1.493 -3.964 1.00 54.59 207 ALA A CA 1
ATOM 1591 C C . ALA A 1 207 ? 26.392 0.787 -3.091 1.00 54.59 207 ALA A C 1
ATOM 1593 O O . ALA A 1 207 ? 27.304 1.438 -2.599 1.00 54.59 207 ALA A O 1
ATOM 1594 N N . ALA A 1 208 ? 26.292 -0.534 -2.916 1.00 53.41 208 ALA A N 1
ATOM 1595 C CA . ALA A 1 208 ? 27.291 -1.322 -2.196 1.00 53.41 208 ALA A CA 1
ATOM 1596 C C . ALA A 1 208 ? 28.491 -1.728 -3.076 1.00 53.41 208 ALA A C 1
ATOM 1598 O O . ALA A 1 208 ? 29.466 -2.259 -2.555 1.00 53.41 208 ALA A O 1
ATOM 1599 N N . THR A 1 209 ? 28.419 -1.516 -4.399 1.00 47.78 209 THR A N 1
ATOM 1600 C CA . THR A 1 209 ? 29.459 -1.929 -5.368 1.00 47.78 209 THR A CA 1
ATOM 1601 C C . THR A 1 209 ? 30.158 -0.773 -6.096 1.00 47.78 209 THR A C 1
ATOM 1603 O O . THR A 1 209 ? 31.097 -1.007 -6.851 1.00 47.78 209 THR A O 1
ATOM 1606 N N . THR A 1 210 ? 29.774 0.470 -5.814 1.00 44.81 210 THR A N 1
ATOM 1607 C CA . THR A 1 210 ? 30.558 1.692 -6.075 1.00 44.81 210 THR A CA 1
ATOM 1608 C C . THR A 1 210 ? 30.810 2.329 -4.705 1.00 44.81 210 THR A C 1
ATOM 1610 O O . THR A 1 210 ? 29.884 2.912 -4.154 1.00 44.81 210 THR A O 1
ATOM 1613 N N . ASP A 1 211 ? 31.922 2.098 -4.008 1.00 38.88 211 ASP A N 1
ATOM 1614 C CA . ASP A 1 211 ? 33.305 2.232 -4.470 1.00 38.88 211 ASP A CA 1
ATOM 1615 C C . ASP A 1 211 ? 34.210 1.070 -4.002 1.00 38.88 211 ASP A C 1
ATOM 1617 O O . ASP A 1 211 ? 34.332 0.849 -2.794 1.00 38.88 211 ASP A O 1
ATOM 1621 N N . PRO A 1 212 ? 34.983 0.391 -4.873 1.00 49.59 212 PRO A N 1
ATOM 1622 C CA . PRO A 1 212 ? 36.367 0.162 -4.491 1.00 49.59 212 PRO A CA 1
ATOM 1623 C C . PRO A 1 212 ? 37.008 1.548 -4.358 1.00 49.59 212 PRO A C 1
ATOM 1625 O O . PRO A 1 212 ? 36.918 2.357 -5.285 1.00 49.59 212 PRO A O 1
ATOM 1628 N N . VAL A 1 213 ? 37.621 1.842 -3.205 1.00 48.38 213 VAL A N 1
ATOM 1629 C CA . VAL A 1 213 ? 38.523 2.997 -3.066 1.00 48.38 213 VAL A CA 1
ATOM 1630 C C . VAL A 1 213 ? 39.396 3.008 -4.322 1.00 48.38 213 VAL A C 1
ATOM 1632 O O . VAL A 1 213 ? 40.022 1.979 -4.582 1.00 48.38 213 VAL A O 1
ATOM 1635 N N . PRO A 1 214 ? 39.403 4.079 -5.139 1.00 54.91 214 PRO A N 1
ATOM 1636 C CA . PRO A 1 214 ? 40.193 4.077 -6.359 1.00 54.91 214 PRO A CA 1
ATOM 1637 C C . PRO A 1 214 ? 41.621 3.653 -6.015 1.00 54.91 214 PRO A C 1
ATOM 1639 O O . PRO A 1 214 ? 42.154 4.146 -5.022 1.00 54.91 214 PRO A O 1
ATOM 1642 N N . ASP A 1 215 ? 42.240 2.752 -6.781 1.00 57.38 215 ASP A N 1
ATOM 1643 C CA . ASP A 1 215 ? 43.573 2.221 -6.439 1.00 57.38 215 ASP A CA 1
ATOM 1644 C C . ASP A 1 215 ? 44.588 3.341 -6.175 1.00 57.38 215 ASP A C 1
ATOM 1646 O O . ASP A 1 215 ? 45.449 3.213 -5.311 1.00 57.38 215 ASP A O 1
ATOM 1650 N N . TRP A 1 216 ? 44.444 4.487 -6.844 1.00 70.88 216 TRP A N 1
ATOM 1651 C CA . TRP A 1 216 ? 45.264 5.670 -6.592 1.00 70.88 216 TRP A CA 1
ATOM 1652 C C . TRP A 1 216 ? 45.016 6.300 -5.210 1.00 70.88 216 TRP A C 1
ATOM 1654 O O . TRP A 1 216 ? 45.948 6.781 -4.583 1.00 70.88 216 TRP A O 1
ATOM 1664 N N . LEU A 1 217 ? 43.789 6.265 -4.694 1.00 46.75 217 LEU A N 1
ATOM 1665 C CA . LEU A 1 217 ? 43.398 6.762 -3.372 1.00 46.75 217 LEU A CA 1
ATOM 1666 C C . LEU A 1 217 ? 43.846 5.780 -2.270 1.00 46.75 217 LEU A C 1
ATOM 1668 O O . LEU A 1 217 ? 44.313 6.210 -1.217 1.00 46.75 217 LEU A O 1
ATOM 1672 N N . ALA A 1 218 ? 43.826 4.471 -2.547 1.00 62.47 218 ALA A N 1
ATOM 1673 C CA . ALA A 1 218 ? 44.425 3.445 -1.689 1.00 62.47 218 ALA A CA 1
ATOM 1674 C C . ALA A 1 218 ? 45.966 3.538 -1.659 1.00 62.47 218 ALA A C 1
ATOM 1676 O O . ALA A 1 218 ? 46.572 3.427 -0.594 1.00 62.47 218 ALA A O 1
ATOM 1677 N N . GLN A 1 219 ? 46.602 3.821 -2.802 1.00 70.75 219 GLN A N 1
ATOM 1678 C CA . GLN A 1 219 ? 48.045 4.064 -2.910 1.00 70.75 219 GLN A CA 1
ATOM 1679 C C . GLN A 1 219 ? 48.463 5.372 -2.227 1.00 70.75 219 GLN A C 1
ATOM 1681 O O . GLN A 1 219 ? 49.488 5.398 -1.553 1.00 70.75 219 GLN A O 1
ATOM 1686 N N . VAL A 1 220 ? 47.658 6.436 -2.322 1.00 68.56 220 VAL A N 1
ATOM 1687 C CA . V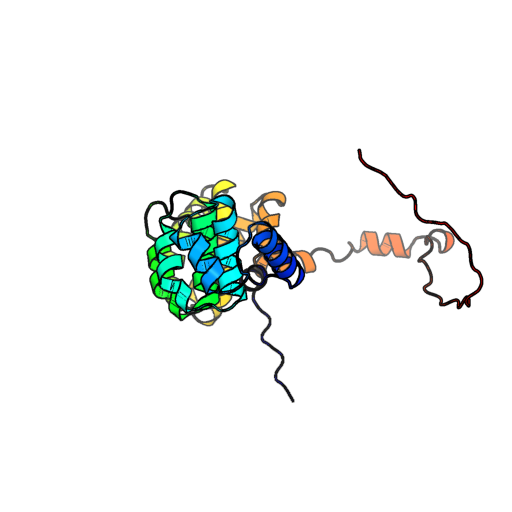AL A 1 220 ? 47.900 7.704 -1.614 1.00 68.56 220 VAL A CA 1
ATOM 1688 C C . VAL A 1 220 ? 47.817 7.507 -0.099 1.00 68.56 220 VAL A C 1
ATOM 1690 O O . VAL A 1 220 ? 48.707 7.959 0.610 1.00 68.56 220 VAL A O 1
ATOM 1693 N N . VAL A 1 221 ? 46.825 6.771 0.412 1.00 63.06 221 VAL A N 1
ATOM 1694 C CA . VAL A 1 221 ? 46.710 6.468 1.853 1.00 63.06 221 VAL A CA 1
ATOM 1695 C C . VAL A 1 221 ? 47.837 5.544 2.345 1.00 63.06 221 VAL A C 1
ATOM 1697 O O . VAL A 1 221 ? 48.303 5.695 3.476 1.00 63.06 221 VAL A O 1
ATOM 1700 N N . ALA A 1 222 ? 48.317 4.621 1.506 1.00 69.62 222 ALA A N 1
ATOM 1701 C CA . ALA A 1 222 ? 49.445 3.740 1.819 1.00 69.62 222 ALA A CA 1
ATOM 1702 C C . ALA A 1 222 ? 50.818 4.441 1.749 1.00 69.62 222 ALA A C 1
ATOM 1704 O O . ALA A 1 222 ? 51.738 4.028 2.453 1.00 69.62 222 ALA A O 1
ATOM 1705 N N . ALA A 1 223 ? 50.951 5.493 0.935 1.00 67.75 223 ALA A N 1
ATOM 1706 C CA . ALA A 1 223 ? 52.181 6.267 0.755 1.00 67.75 223 ALA A CA 1
ATOM 1707 C C . ALA A 1 223 ? 52.336 7.441 1.742 1.00 67.75 223 ALA A C 1
ATOM 1709 O O . ALA A 1 223 ? 53.386 8.086 1.764 1.00 67.75 223 ALA A O 1
ATOM 1710 N N . LEU A 1 224 ? 51.321 7.733 2.566 1.00 54.06 224 LEU A N 1
ATOM 1711 C CA . LEU A 1 224 ? 51.435 8.747 3.613 1.00 54.06 224 LEU A CA 1
ATOM 1712 C C . LEU A 1 224 ? 52.408 8.285 4.718 1.00 54.06 224 LEU A C 1
ATOM 1714 O O . LEU A 1 224 ? 52.279 7.157 5.208 1.00 54.06 224 LEU A O 1
ATOM 1718 N N . PRO A 1 225 ? 53.341 9.150 5.166 1.00 64.25 225 PRO A N 1
ATOM 1719 C CA . PRO A 1 225 ? 54.182 8.885 6.329 1.00 64.25 225 PRO A CA 1
ATOM 1720 C C . PRO A 1 225 ? 53.323 8.538 7.550 1.00 64.25 225 PRO A C 1
ATOM 1722 O O . PRO A 1 225 ? 52.254 9.119 7.756 1.00 64.25 225 PRO A O 1
ATOM 1725 N N . SER A 1 226 ? 53.795 7.612 8.386 1.00 54.84 226 SER A N 1
ATOM 1726 C CA . SER A 1 226 ? 53.079 7.103 9.569 1.00 54.84 226 SER A CA 1
ATOM 1727 C C . SER A 1 226 ? 52.599 8.192 10.539 1.00 54.84 226 SER A C 1
ATOM 1729 O O . SER A 1 226 ? 51.663 7.957 11.297 1.00 54.84 226 SER A O 1
ATOM 1731 N N . GLU A 1 227 ? 53.187 9.384 10.474 1.00 51.19 227 GLU A N 1
ATOM 1732 C CA . GLU A 1 227 ? 52.879 10.539 11.321 1.00 51.19 227 GLU A CA 1
ATOM 1733 C C . GLU A 1 227 ? 51.606 11.309 10.903 1.00 51.19 227 GLU A C 1
ATOM 1735 O O . GLU A 1 227 ? 51.090 12.098 11.688 1.00 51.19 227 GLU A O 1
ATOM 1740 N N . CYS A 1 228 ? 51.041 11.056 9.711 1.00 40.44 228 CYS A N 1
ATOM 1741 C CA . CYS A 1 228 ? 49.802 11.701 9.237 1.00 40.44 228 CYS A CA 1
ATOM 1742 C C . CYS A 1 228 ? 48.531 10.841 9.391 1.00 40.44 228 CYS A C 1
ATOM 1744 O O . CYS A 1 228 ? 47.451 11.257 8.965 1.00 40.44 228 CYS A O 1
ATOM 1746 N N . ARG A 1 229 ? 48.612 9.649 10.003 1.00 53.97 229 ARG A N 1
ATOM 1747 C CA . ARG A 1 229 ? 47.422 8.849 10.343 1.00 53.97 229 ARG A CA 1
ATOM 1748 C C . ARG A 1 229 ? 46.758 9.443 11.586 1.00 53.97 229 ARG A C 1
ATOM 1750 O O . ARG A 1 229 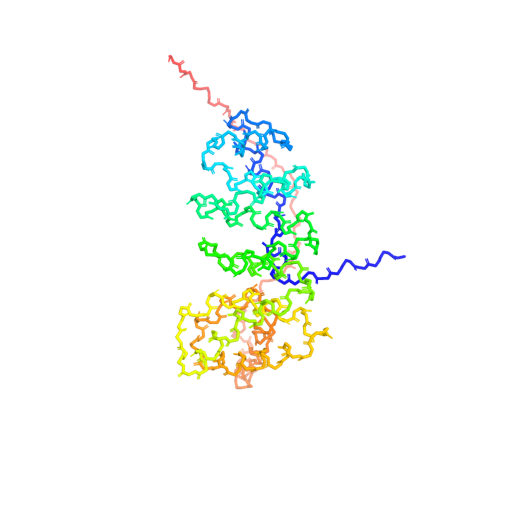? 47.101 9.087 12.708 1.00 53.97 229 ARG A O 1
ATOM 1757 N N . LEU A 1 230 ? 45.829 10.377 11.381 1.00 39.66 230 LEU A N 1
ATOM 1758 C CA . LEU A 1 230 ? 45.019 10.955 12.455 1.00 39.66 230 LEU A CA 1
ATOM 1759 C C . LEU A 1 230 ? 44.348 9.853 13.294 1.00 39.66 230 LEU A C 1
ATOM 1761 O O . LEU A 1 230 ? 43.756 8.917 12.756 1.00 39.66 230 LEU A O 1
ATOM 1765 N N . HIS A 1 231 ? 44.477 10.003 14.614 1.00 43.62 231 HIS A N 1
ATOM 1766 C CA . HIS A 1 231 ? 43.930 9.168 15.680 1.00 43.62 231 HIS A CA 1
ATOM 1767 C C . HIS A 1 231 ? 42.569 8.534 15.352 1.00 43.62 231 HIS A C 1
ATOM 1769 O O . HIS A 1 231 ? 41.549 9.219 15.283 1.00 43.62 231 HIS A O 1
ATOM 1775 N N . GLN A 1 232 ? 42.536 7.202 15.273 1.00 38.47 232 GLN A N 1
ATOM 1776 C CA . GLN A 1 232 ? 41.320 6.467 15.614 1.00 38.47 232 GLN A CA 1
ATOM 1777 C C . GLN A 1 232 ? 41.119 6.550 17.138 1.00 38.47 232 GLN A C 1
ATOM 1779 O O . GLN A 1 232 ? 42.091 6.372 17.880 1.00 38.47 232 GLN A O 1
ATOM 1784 N N . PRO A 1 233 ? 39.901 6.821 17.635 1.00 34.09 233 PRO A N 1
ATOM 1785 C CA . PRO A 1 233 ? 39.624 6.739 19.061 1.00 34.09 233 PRO A CA 1
ATOM 1786 C C . PRO A 1 233 ? 39.690 5.271 19.502 1.00 34.09 233 PRO A C 1
ATOM 1788 O O . PRO A 1 233 ? 38.944 4.430 18.999 1.00 34.09 233 PRO A O 1
ATOM 1791 N N . SER A 1 234 ? 40.593 4.966 20.438 1.00 35.84 234 SER A N 1
ATOM 1792 C CA . SER A 1 234 ? 40.626 3.673 21.131 1.00 35.84 234 SER A CA 1
ATOM 1793 C C . SER A 1 234 ? 39.324 3.462 21.907 1.00 35.84 234 SER A C 1
ATOM 1795 O O . SER A 1 234 ? 38.930 4.356 22.663 1.00 35.84 234 SER A O 1
ATOM 1797 N N . PRO A 1 235 ? 38.685 2.286 21.815 1.00 45.88 235 PRO A N 1
ATOM 1798 C CA . PRO A 1 235 ? 37.724 1.865 22.807 1.00 45.88 235 PRO A CA 1
ATOM 1799 C C . PRO A 1 235 ? 38.529 1.227 23.936 1.00 45.88 235 PRO A C 1
ATOM 1801 O O . PRO A 1 235 ? 38.955 0.082 23.807 1.00 45.88 235 PRO A O 1
ATOM 1804 N N . ASP A 1 236 ? 38.768 1.954 25.026 1.00 42.34 236 ASP A N 1
ATOM 1805 C CA . ASP A 1 236 ? 39.140 1.265 26.254 1.00 42.34 236 ASP A CA 1
ATOM 1806 C C . ASP A 1 236 ? 38.367 1.725 27.481 1.00 42.34 236 ASP A C 1
ATOM 1808 O O . ASP A 1 236 ? 38.080 2.899 27.717 1.00 42.34 236 ASP A O 1
ATOM 1812 N N . ILE A 1 237 ? 37.981 0.688 28.202 1.00 48.78 237 ILE A N 1
ATOM 1813 C CA . ILE A 1 237 ? 37.066 0.605 29.319 1.00 48.78 237 ILE A CA 1
ATOM 1814 C C . ILE A 1 237 ? 37.778 1.142 30.561 1.00 48.78 237 ILE A C 1
ATOM 1816 O O . ILE A 1 237 ? 38.823 0.636 30.958 1.00 48.78 237 ILE A O 1
ATOM 1820 N N . GLY A 1 238 ? 37.173 2.120 31.234 1.00 37.03 238 GLY A N 1
ATOM 1821 C CA . GLY A 1 238 ? 37.652 2.628 32.517 1.00 37.03 238 GLY A CA 1
ATOM 1822 C C . GLY A 1 238 ? 36.505 2.825 33.498 1.00 37.03 238 GLY A C 1
ATOM 1823 O O . GLY A 1 238 ? 35.811 3.834 33.456 1.00 37.03 238 GLY A O 1
ATOM 1824 N N . ARG A 1 239 ? 36.315 1.838 34.382 1.00 46.19 239 ARG A N 1
ATOM 1825 C CA . ARG A 1 239 ? 35.511 1.918 35.613 1.00 46.19 239 ARG A CA 1
ATOM 1826 C C . ARG A 1 239 ? 35.772 3.231 36.364 1.00 46.19 239 ARG A C 1
ATOM 1828 O O . ARG A 1 239 ? 36.908 3.475 36.757 1.00 46.19 239 ARG A O 1
ATOM 1835 N N . VAL A 1 240 ? 34.713 3.956 36.718 1.00 41.69 240 VAL A N 1
ATOM 1836 C CA . VAL A 1 240 ? 34.700 4.845 37.890 1.00 41.69 240 VAL A CA 1
ATOM 1837 C C . VAL A 1 240 ? 33.433 4.543 38.688 1.00 41.69 240 VAL A C 1
ATOM 1839 O O . VAL A 1 240 ? 32.337 4.481 38.134 1.00 41.69 240 VAL A O 1
ATOM 1842 N N . GLY A 1 241 ? 33.633 4.229 39.968 1.00 44.47 241 GLY A N 1
ATOM 1843 C CA . GLY A 1 241 ? 32.596 3.859 40.926 1.00 44.47 241 GLY A CA 1
ATOM 1844 C C . GLY A 1 241 ? 31.781 5.049 41.453 1.00 44.47 241 GLY A C 1
ATOM 1845 O O . GLY A 1 241 ? 32.003 6.186 41.040 1.00 44.47 241 GLY A O 1
ATOM 1846 N N . PRO A 1 242 ? 30.822 4.776 42.354 1.00 52.41 242 PRO A N 1
ATOM 1847 C CA . PRO A 1 242 ? 29.771 5.709 42.730 1.00 52.41 242 PRO A CA 1
ATOM 1848 C C . PRO A 1 242 ? 30.131 6.479 44.002 1.00 52.41 242 PRO A C 1
ATOM 1850 O O . PRO A 1 242 ? 30.397 5.852 45.023 1.00 52.41 242 PRO A O 1
ATOM 1853 N N . SER A 1 243 ? 30.046 7.810 43.960 1.00 43.09 243 SER A N 1
ATOM 1854 C CA . SER A 1 243 ? 29.954 8.652 45.157 1.00 43.09 243 SER A CA 1
ATOM 1855 C C . SER A 1 243 ? 29.263 9.986 44.852 1.00 43.09 243 SER A C 1
ATOM 1857 O O . SER A 1 243 ? 29.627 10.689 43.915 1.00 43.09 243 SER A O 1
ATOM 1859 N N . ASP A 1 244 ? 28.301 10.288 45.724 1.00 43.59 244 ASP A N 1
ATOM 1860 C CA . ASP A 1 244 ? 27.930 11.610 46.242 1.00 43.59 244 ASP A CA 1
ATOM 1861 C C . ASP A 1 244 ? 26.903 12.492 45.510 1.00 43.59 244 ASP A C 1
ATOM 1863 O O . ASP A 1 244 ? 27.190 13.347 44.680 1.00 43.59 244 ASP A O 1
ATOM 1867 N N . LEU A 1 245 ? 25.647 12.276 45.926 1.00 47.59 245 LEU A N 1
ATOM 1868 C CA . LEU A 1 245 ? 24.852 13.196 46.761 1.00 47.59 245 LEU A CA 1
ATOM 1869 C C . LEU A 1 245 ? 24.991 14.716 46.520 1.00 47.59 245 LEU A C 1
ATOM 1871 O O . LEU A 1 245 ? 25.908 15.374 47.000 1.00 47.59 245 LEU A O 1
ATOM 1875 N N . GLY A 1 246 ? 23.922 15.279 45.956 1.00 37.47 246 GLY A N 1
ATOM 1876 C CA . GLY A 1 246 ? 23.500 16.681 46.057 1.00 37.47 246 GLY A CA 1
ATOM 1877 C C . GLY A 1 246 ? 22.286 16.858 45.138 1.00 37.47 246 GLY A C 1
ATOM 1878 O O . GLY A 1 246 ? 22.419 16.771 43.929 1.00 37.47 246 GLY A O 1
ATOM 1879 N N . GLY A 1 247 ? 21.038 16.918 45.601 1.00 44.12 247 GLY A N 1
ATOM 1880 C CA . GLY A 1 247 ? 20.524 17.846 46.598 1.00 44.12 247 GLY A CA 1
ATOM 1881 C C . GLY A 1 247 ? 19.963 19.069 45.873 1.00 44.12 247 GLY A C 1
ATOM 1882 O O . GLY A 1 247 ? 20.670 20.059 45.763 1.00 44.12 247 GLY A O 1
ATOM 1883 N N . LEU A 1 248 ? 18.726 18.999 45.361 1.00 43.56 248 LEU A N 1
ATOM 1884 C CA . LEU A 1 248 ? 17.946 20.164 44.916 1.00 43.56 248 LEU A CA 1
ATOM 1885 C C . LEU A 1 248 ? 16.439 19.858 44.987 1.00 43.56 248 LEU A C 1
ATOM 1887 O O . LEU A 1 248 ? 15.953 18.867 44.446 1.00 43.56 248 LEU A O 1
ATOM 1891 N N . ALA A 1 249 ? 15.750 20.713 45.738 1.00 45.19 249 ALA A N 1
ATOM 1892 C CA . ALA A 1 249 ? 14.358 20.640 46.168 1.00 45.19 249 ALA A CA 1
ATOM 1893 C C . ALA A 1 249 ? 13.336 20.945 45.046 1.00 45.19 249 ALA A C 1
ATOM 1895 O O . ALA A 1 249 ? 13.701 21.549 44.033 1.00 45.19 249 ALA A O 1
ATOM 1896 N N . PRO A 1 250 ? 12.047 20.593 45.229 1.00 54.19 250 PRO A N 1
ATOM 1897 C CA . PRO A 1 250 ? 10.984 20.955 44.299 1.00 54.19 250 PRO A CA 1
ATOM 1898 C C . PRO A 1 250 ? 10.535 22.412 44.491 1.00 54.19 250 PRO A C 1
ATOM 1900 O O . PRO A 1 250 ? 10.358 22.880 45.613 1.00 54.19 250 PRO A O 1
ATOM 1903 N N . ARG A 1 251 ? 10.326 23.123 43.376 1.00 50.81 251 ARG A N 1
ATOM 1904 C CA . ARG A 1 251 ? 9.594 24.394 43.344 1.00 50.81 251 ARG A CA 1
ATOM 1905 C C . ARG A 1 251 ? 8.100 24.101 43.251 1.00 50.81 251 ARG A C 1
ATOM 1907 O O . ARG A 1 251 ? 7.630 23.622 42.221 1.00 50.81 251 ARG A O 1
ATOM 1914 N N . GLU A 1 252 ? 7.388 24.411 44.325 1.00 51.66 252 GLU A N 1
ATOM 1915 C CA . GLU A 1 252 ? 5.946 24.635 44.325 1.00 51.66 252 GLU A CA 1
ATOM 1916 C C . GLU A 1 252 ? 5.638 25.865 43.462 1.00 51.66 252 GLU A C 1
ATOM 1918 O O . GLU A 1 252 ? 6.260 26.919 43.607 1.00 51.66 252 GLU A O 1
ATOM 1923 N N . HIS A 1 253 ? 4.699 25.715 42.533 1.00 56.34 253 HIS A N 1
ATOM 1924 C CA . HIS A 1 253 ? 4.039 26.836 41.883 1.00 56.34 253 HIS A CA 1
ATOM 1925 C C . HIS A 1 253 ? 2.568 26.774 42.275 1.00 56.34 253 HIS A C 1
ATOM 1927 O O . HIS A 1 253 ? 1.807 25.966 41.743 1.00 56.34 253 HIS A O 1
ATOM 1933 N N . ASP A 1 254 ? 2.209 27.638 43.219 1.00 59.09 254 ASP A N 1
ATOM 1934 C CA . ASP A 1 254 ? 0.838 28.058 43.458 1.00 59.09 254 ASP A CA 1
ATOM 1935 C C . ASP A 1 254 ? 0.293 28.755 42.205 1.00 59.09 254 ASP A C 1
ATOM 1937 O O . ASP A 1 254 ? 0.947 29.627 41.621 1.00 59.09 254 ASP A O 1
ATOM 1941 N N . ALA A 1 255 ? -0.922 28.381 41.812 1.00 61.78 255 ALA A N 1
ATOM 1942 C CA . ALA A 1 255 ? -1.757 29.147 40.902 1.00 61.78 255 ALA A CA 1
ATOM 1943 C C . ALA A 1 255 ? -3.056 29.496 41.636 1.00 61.78 255 ALA A C 1
ATOM 1945 O O . ALA A 1 255 ? -3.750 28.610 42.141 1.00 61.78 255 ALA A O 1
ATOM 1946 N N . GLN A 1 256 ? -3.297 30.805 41.715 1.00 68.88 256 GLN A N 1
ATOM 1947 C CA . GLN A 1 256 ? -4.527 31.462 42.156 1.00 68.88 256 GLN A CA 1
ATOM 1948 C C . GLN A 1 256 ? -5.669 31.249 41.161 1.00 68.88 256 GLN A C 1
ATOM 1950 O O . GLN A 1 256 ? -5.376 31.119 39.948 1.00 68.88 256 GLN A O 1
#

Secondary structure (DSSP, 8-state):
-PPPPP---HHHHTTSPPHHHHHHHHHHHHHTT--SSHHHHHHHHHHT-SGGGHHHHHHHHHHTT-GGGHHHHHHHTT-SSHHHHHHHHHHHHHHHGGGGHHHHHHHHHSTTS-HHHHHHHHHHH--GGGHHHHHHHHHHHHHHHHH---GGGHHHHHHHHHHHHHHTTT-HHHHHHHHHHHHHHTTS-GGGGHHHHHH-HHHHHHHTTS----HHHHHHHHHS-GGG---PPP----------------------

Sequence (256 aa):
MPTPAPVLHPSAAALVRGEGDMLQDRAYFRRLGVPYDAQGLLGVLRNRKPRSAMPLACHSLADLHATEALPVLKELADFSMQDVKATSVLAVARLCGAEATDWLTECLVRKGTLKSYVLWALAAVADPRAYPAVKAWSDPLIRKLERKPEKPALSNLVFAIAYLEQVAQIHPEAVGLLARFEAVARTLPPGDLSEFRSFTRMFARSAATTDPVPDWLAQVVAALPSECRLHQPSPDIGRVGPSDLGGLAPREHDAQ

Foldseek 3Di:
DDDPDDDAALLLVVLDDDPVLLVVLCVVCVVVVFPLALVSLLVCLVVCPPVVCQLVSLSSCLVNLVLVCLVSLLVQCPPPDLSSVLSSLLSNLSNQQLNCQVVLLVLCPDPPGDNQSSLSSLLSSLHLVSVVSLCVNCVVLLVVLLVPVDLVSQSNCLSSLSSLQSCCVVPVVSVVVNVSSVVSVVVDDPVSCPSSCSRHPVNVVVVVPPDPCPVVNVVVVVPDDPVPPPDDDDDDDDDDDDDDDDDDDDDDDDDD

pLDDT: mean 84.7, std 18.6, range [34.09, 98.69]

Radius of gyration: 25.22 Å; chains: 1; bounding box: 72×57×72 Å